Protein AF-A0A820TT81-F1 (afdb_monomer_lite)

Secondary structure (DSSP, 8-state):
-HHHHHHHHHHHHHHHHHHHHHHHHHHHHHHHHS-SS---EE-HHHHHHHTT--S----S-SEEEEE-SSS---GGGHHHHHHHHHHHTTT-EEEEE-HHHHHHHHHHH-HHHHHHTGGG-SSHHHHHHHHHHHHHHHH-EEEE-TTEEESS-THHHHHHHHHHSTT-SEEEEEEB-SSSSB--SEEEE-TT-HHHHHHHHHGGGG----SSHHHHHHHHTSHHHHHHHHHH----TTEEEEEE-HHHHHHHEEE----TT--SHHHHHHHHHHTHHHHTT-HHHHHHHHHHHHHHHHHHHHHHHHHHHHHHHHHHHHHHHHHHHHHHHHTT-

Sequence (333 aa):
MATIQRKYITRYSSILIVIILLLTGYYTIRYVLRRRSPIRMVEETDLTRFVNATGVRRRIPRLIHQTWRTNNVPLQWNASHYSVITKNVNEFKHYLWTDEKMHAFVRKHEPEFYKNTYITYKYNIQRADSFRNVVLYHLGGIYIDMDSGCNRPFKDLLATLEALDPDSPHLLAFPTDDGFGFLIDFIVSTAGHPFHKQLISRLHLFNYNFLFHYLTVYMSAGPLYVIIQERLFKSSEQQAVRILTSTVTDCFVWRGEGRTWHTLDDKVLLYIYSKGHRIYRQPKLFVIAIVIICILALFFKWDRAYAVLWVWIRDAEFKFKKFIKSVAKFSKI

Structure (mmCIF, N/CA/C/O backbone):
data_AF-A0A820TT81-F1
#
_entry.id   AF-A0A820TT81-F1
#
loop_
_atom_site.group_PDB
_atom_site.id
_atom_site.type_symbol
_atom_site.label_atom_id
_atom_site.label_alt_id
_atom_site.label_comp_id
_atom_site.label_asym_id
_atom_site.label_entity_id
_atom_site.label_seq_id
_atom_site.pdbx_PDB_ins_code
_atom_site.Cartn_x
_atom_site.Cartn_y
_atom_site.Cartn_z
_atom_site.occupancy
_atom_site.B_iso_or_equiv
_atom_site.auth_seq_id
_atom_site.auth_comp_id
_atom_site.auth_asym_id
_atom_site.auth_atom_id
_atom_site.pdbx_PDB_model_num
ATOM 1 N N . MET A 1 1 ? 36.051 29.536 -45.502 1.00 50.62 1 MET A N 1
ATOM 2 C CA . MET A 1 1 ? 35.130 30.110 -44.487 1.00 50.62 1 MET A CA 1
ATOM 3 C C . MET A 1 1 ? 33.867 29.273 -44.248 1.00 50.62 1 MET A C 1
ATOM 5 O O . MET A 1 1 ? 33.583 28.982 -43.091 1.00 50.62 1 MET A O 1
ATOM 9 N N . ALA A 1 2 ? 33.152 28.807 -45.283 1.00 53.88 2 ALA A N 1
ATOM 10 C CA . ALA A 1 2 ? 31.887 28.061 -45.134 1.00 53.88 2 ALA A CA 1
ATOM 11 C C . ALA A 1 2 ? 31.970 26.763 -44.287 1.00 53.88 2 ALA A C 1
ATOM 13 O O . ALA A 1 2 ? 31.054 26.449 -43.529 1.00 53.88 2 ALA A O 1
ATOM 14 N N . THR A 1 3 ? 33.083 26.024 -44.348 1.00 51.94 3 THR A N 1
ATOM 15 C CA . THR A 1 3 ? 33.279 24.761 -43.601 1.00 51.94 3 THR A CA 1
ATOM 16 C C . THR A 1 3 ? 33.478 24.980 -42.097 1.00 51.94 3 THR A C 1
ATOM 18 O O . THR A 1 3 ? 33.047 24.166 -41.280 1.00 51.94 3 THR A O 1
ATOM 21 N N . ILE A 1 4 ? 34.099 26.104 -41.728 1.00 52.28 4 ILE A N 1
ATOM 22 C CA . ILE A 1 4 ? 34.319 26.509 -40.335 1.00 52.28 4 ILE A CA 1
ATOM 23 C C . ILE A 1 4 ? 32.982 26.961 -39.733 1.00 52.28 4 ILE A C 1
ATOM 25 O O . ILE A 1 4 ? 32.579 26.441 -38.694 1.00 52.28 4 ILE A O 1
ATOM 29 N N . GLN A 1 5 ? 32.229 27.812 -40.442 1.00 48.69 5 GLN A N 1
ATOM 30 C CA . GLN A 1 5 ? 30.873 28.223 -40.051 1.00 48.69 5 GLN A CA 1
ATOM 31 C C . GLN A 1 5 ? 29.927 27.029 -39.856 1.00 48.69 5 GLN A C 1
ATOM 33 O O . GLN A 1 5 ? 29.242 26.970 -38.839 1.00 48.69 5 GLN A O 1
ATOM 38 N N . ARG A 1 6 ? 29.933 26.034 -40.758 1.00 48.94 6 ARG A N 1
ATOM 39 C CA . ARG A 1 6 ? 29.118 24.813 -40.600 1.00 48.94 6 ARG A CA 1
ATOM 40 C C . ARG A 1 6 ? 29.468 24.043 -39.327 1.00 48.94 6 ARG A C 1
ATOM 42 O O . ARG A 1 6 ? 28.553 23.692 -38.590 1.00 48.94 6 ARG A O 1
ATOM 49 N N . LYS A 1 7 ? 30.763 23.838 -39.037 1.00 46.94 7 LYS A N 1
ATOM 50 C CA . LYS A 1 7 ? 31.231 23.155 -37.814 1.00 46.94 7 LYS A CA 1
ATOM 51 C C . LYS A 1 7 ? 30.794 23.889 -36.544 1.00 46.94 7 LYS A C 1
ATOM 53 O O . LYS A 1 7 ? 30.302 23.239 -35.620 1.00 46.94 7 LYS A O 1
ATOM 58 N N . TYR A 1 8 ? 30.927 25.217 -36.511 1.00 45.88 8 TYR A N 1
ATOM 59 C CA . TYR A 1 8 ? 30.475 26.033 -35.383 1.00 45.88 8 TYR A CA 1
ATOM 60 C C . TYR A 1 8 ? 28.954 25.963 -35.212 1.00 45.88 8 TYR A C 1
ATOM 62 O O . TYR A 1 8 ? 28.498 25.659 -34.113 1.00 45.88 8 TYR A O 1
ATOM 70 N N . ILE A 1 9 ? 28.169 26.111 -36.284 1.00 53.50 9 ILE A N 1
ATOM 71 C CA . ILE A 1 9 ? 26.702 26.011 -36.233 1.00 53.50 9 ILE A CA 1
ATOM 72 C C . ILE A 1 9 ? 26.266 24.640 -35.694 1.00 53.50 9 ILE A C 1
ATOM 74 O O . ILE A 1 9 ? 25.487 24.590 -34.745 1.00 53.50 9 ILE A O 1
ATOM 78 N N . THR A 1 10 ? 26.812 23.522 -36.187 1.00 54.09 10 THR A N 1
ATOM 79 C CA . THR A 1 10 ? 26.493 22.183 -35.645 1.00 54.09 10 THR A CA 1
ATOM 80 C C . THR A 1 10 ? 26.911 21.997 -34.182 1.00 54.09 10 THR A C 1
ATOM 82 O O . THR A 1 10 ? 26.191 21.350 -33.416 1.00 54.09 10 THR A O 1
ATOM 85 N N . ARG A 1 11 ? 28.045 22.576 -33.758 1.00 53.72 11 ARG A N 1
ATOM 86 C CA . ARG A 1 11 ? 28.536 22.476 -32.374 1.00 53.72 11 ARG A CA 1
ATOM 87 C C . ARG A 1 11 ? 27.664 23.286 -31.410 1.00 53.72 11 ARG A C 1
ATOM 89 O O . ARG A 1 11 ? 27.256 22.749 -30.384 1.00 53.72 11 ARG A O 1
ATOM 96 N N . TYR A 1 12 ? 27.309 24.523 -31.760 1.00 56.19 12 TYR A N 1
ATOM 97 C CA . TYR A 1 12 ? 26.411 25.358 -30.953 1.00 56.19 12 TYR A CA 1
ATOM 98 C C . TYR A 1 12 ? 24.972 24.817 -30.932 1.00 56.19 12 TYR A C 1
ATOM 100 O O . TYR A 1 12 ? 24.337 24.836 -29.882 1.00 56.19 12 TYR A O 1
ATOM 108 N N . SER A 1 13 ? 24.498 24.225 -32.036 1.00 64.88 13 SER A N 1
ATOM 109 C CA . SER A 1 13 ? 23.194 23.538 -32.094 1.00 64.88 13 SER A CA 1
ATOM 110 C C . SER A 1 13 ? 23.133 22.343 -31.139 1.00 64.88 13 SER A C 1
ATOM 112 O O . SER A 1 13 ? 22.132 22.130 -30.465 1.00 64.88 13 SER A O 1
ATOM 114 N N . SER A 1 14 ? 24.219 21.571 -31.044 1.00 65.38 14 SER A N 1
ATOM 115 C CA . SER A 1 14 ? 24.295 20.402 -30.158 1.00 65.38 14 SER A CA 1
ATOM 116 C C . SER A 1 14 ? 24.310 20.807 -28.680 1.00 65.38 14 SER A C 1
ATOM 118 O O . SER A 1 14 ? 23.624 20.188 -27.871 1.00 65.38 14 SER A O 1
ATOM 120 N N . ILE A 1 15 ? 25.032 21.880 -28.337 1.00 69.88 15 ILE A N 1
ATOM 121 C CA . ILE A 1 15 ? 25.046 22.448 -26.979 1.00 69.88 15 ILE A CA 1
ATOM 122 C C . ILE A 1 15 ? 23.652 22.963 -26.598 1.00 69.88 15 ILE A C 1
ATOM 124 O O . ILE A 1 15 ? 23.167 22.661 -25.510 1.00 69.88 15 ILE A O 1
ATOM 128 N N . LEU A 1 16 ? 22.976 23.672 -27.507 1.00 72.00 16 LEU A N 1
ATOM 129 C CA . LEU A 1 16 ? 21.624 24.179 -27.279 1.00 72.00 16 LEU A CA 1
ATOM 130 C C . LEU A 1 16 ? 20.616 23.045 -27.034 1.00 72.00 16 LEU A C 1
ATOM 132 O O . LEU A 1 16 ? 19.813 23.134 -26.110 1.00 72.00 16 LEU A O 1
ATOM 136 N N . ILE A 1 17 ? 20.692 21.950 -27.799 1.00 74.88 17 ILE A N 1
ATOM 137 C CA . ILE A 1 17 ? 19.834 20.769 -27.599 1.00 74.88 17 ILE A CA 1
ATOM 138 C C . ILE A 1 17 ? 20.057 20.152 -26.213 1.00 74.88 17 ILE A C 1
ATOM 140 O O . ILE A 1 17 ? 19.088 19.828 -25.530 1.00 74.88 17 ILE A O 1
ATOM 144 N N . VAL A 1 18 ? 21.312 20.004 -25.775 1.00 72.62 18 VAL A N 1
ATOM 145 C CA . VAL A 1 18 ? 21.623 19.461 -24.441 1.00 72.62 18 VAL A CA 1
ATOM 146 C C . VAL A 1 18 ? 21.076 20.372 -23.341 1.00 72.62 18 VAL A C 1
ATOM 148 O O . VAL A 1 18 ? 20.455 19.877 -22.404 1.00 72.62 18 VAL A O 1
ATOM 151 N N . ILE A 1 19 ? 21.238 21.692 -23.469 1.00 72.44 19 ILE A N 1
ATOM 152 C CA . ILE A 1 19 ? 20.689 22.662 -22.511 1.00 72.44 19 ILE A CA 1
ATOM 153 C C . ILE A 1 19 ? 19.162 22.556 -22.447 1.00 72.44 19 ILE A C 1
ATOM 155 O O . ILE A 1 19 ? 18.609 22.491 -21.352 1.00 72.44 19 ILE A O 1
ATOM 159 N N . ILE A 1 20 ? 18.481 22.474 -23.595 1.00 76.25 20 ILE A N 1
ATOM 160 C CA . ILE A 1 20 ? 17.024 22.298 -23.644 1.00 76.25 20 ILE A CA 1
ATOM 161 C C . ILE A 1 20 ? 16.622 21.004 -22.933 1.00 76.25 20 ILE A C 1
ATOM 163 O O . ILE A 1 20 ? 15.752 21.044 -22.073 1.00 76.25 20 ILE A O 1
ATOM 167 N N . LEU A 1 21 ? 17.286 19.876 -23.207 1.00 72.00 21 LEU A N 1
ATOM 168 C CA . LEU A 1 21 ? 16.986 18.600 -22.549 1.00 72.00 21 LEU A CA 1
ATOM 169 C C . LEU A 1 21 ? 17.195 18.655 -21.030 1.00 72.00 21 LEU A C 1
ATOM 171 O O . LEU A 1 21 ? 16.365 18.133 -20.286 1.00 72.00 21 LEU A O 1
ATOM 175 N N . LEU A 1 22 ? 18.264 19.302 -20.560 1.00 71.75 22 LEU A N 1
ATOM 176 C CA . LEU A 1 22 ? 18.533 19.473 -19.130 1.00 71.75 22 LEU A CA 1
ATOM 177 C C . LEU A 1 22 ? 17.490 20.369 -18.459 1.00 71.75 22 LEU A C 1
ATOM 179 O O . LEU A 1 22 ? 16.999 20.027 -17.386 1.00 71.75 22 LEU A O 1
ATOM 183 N N . LEU A 1 23 ? 17.113 21.481 -19.095 1.00 69.12 23 LEU A N 1
ATOM 184 C CA . LEU A 1 23 ? 16.075 22.376 -18.586 1.00 69.12 23 LEU A CA 1
ATOM 185 C C . LEU A 1 23 ? 14.714 21.680 -18.576 1.00 69.12 23 LEU A C 1
ATOM 187 O O . LEU A 1 23 ? 14.040 21.675 -17.549 1.00 69.12 23 LEU A O 1
ATOM 191 N N . THR A 1 24 ? 14.319 21.028 -19.671 1.00 70.44 24 THR A N 1
ATOM 192 C CA . THR A 1 24 ? 13.071 20.259 -19.739 1.00 70.44 24 THR A CA 1
ATOM 193 C C . THR A 1 24 ? 13.062 19.146 -18.696 1.00 70.44 24 THR A C 1
ATOM 195 O O . THR A 1 24 ? 12.059 18.982 -18.005 1.00 70.44 24 THR A O 1
ATOM 198 N N . GLY A 1 25 ? 14.175 18.430 -18.514 1.00 69.81 25 GLY A N 1
ATOM 199 C CA . GLY A 1 25 ? 14.337 17.434 -17.457 1.00 69.81 25 GLY A CA 1
ATOM 200 C C . GLY A 1 25 ? 14.167 18.039 -16.062 1.00 69.81 25 GLY A C 1
ATOM 201 O O . GLY A 1 25 ? 13.356 17.546 -15.284 1.00 69.81 25 GLY A O 1
ATOM 202 N N . TYR A 1 26 ? 14.848 19.149 -15.770 1.00 70.06 26 TYR A N 1
ATOM 203 C CA . TYR A 1 26 ? 14.740 19.871 -14.500 1.00 70.06 26 TYR A CA 1
ATOM 204 C C . TYR A 1 26 ? 13.302 20.319 -14.208 1.00 70.06 26 TYR A C 1
ATOM 206 O O . TYR A 1 26 ? 12.776 20.030 -13.133 1.00 70.06 26 TYR A O 1
ATOM 214 N N . TYR A 1 27 ? 12.634 20.976 -15.162 1.00 69.00 27 TYR A N 1
ATOM 215 C CA . TYR A 1 27 ? 11.256 21.441 -14.987 1.00 69.00 27 TYR A CA 1
ATOM 216 C C . TYR A 1 27 ? 10.261 20.283 -14.890 1.00 69.00 27 TYR A C 1
ATOM 218 O O . TYR A 1 27 ? 9.331 20.359 -14.091 1.00 69.00 27 TYR A O 1
ATOM 226 N N . THR A 1 28 ? 10.474 19.194 -15.634 1.00 69.50 28 THR A N 1
ATOM 227 C CA . THR A 1 28 ? 9.640 17.985 -15.553 1.00 69.50 28 THR A CA 1
ATOM 228 C C . THR A 1 28 ? 9.793 17.315 -14.195 1.00 69.50 28 THR A C 1
ATOM 230 O O . THR A 1 28 ? 8.792 17.041 -13.540 1.00 69.50 28 THR A O 1
ATOM 233 N N . ILE A 1 29 ? 11.026 17.120 -13.721 1.00 67.38 29 ILE A N 1
ATOM 234 C CA . ILE A 1 29 ? 11.302 16.581 -12.386 1.00 67.38 29 ILE A CA 1
ATOM 235 C C . ILE A 1 29 ? 10.674 17.484 -11.334 1.00 67.38 29 ILE A C 1
ATOM 237 O O . ILE A 1 29 ? 9.949 16.998 -10.478 1.00 67.38 29 ILE A O 1
ATOM 241 N N . ARG A 1 30 ? 10.871 18.803 -11.410 1.00 72.25 30 ARG A N 1
ATOM 242 C CA . ARG A 1 30 ? 10.282 19.727 -10.439 1.00 72.25 30 ARG A CA 1
ATOM 243 C C . ARG A 1 30 ? 8.754 19.695 -10.469 1.00 72.25 30 ARG A C 1
ATOM 245 O O . ARG A 1 30 ? 8.138 19.762 -9.413 1.00 72.25 30 ARG A O 1
ATOM 252 N N . TYR A 1 31 ? 8.145 19.571 -11.647 1.00 71.12 31 TYR A N 1
ATOM 253 C CA . TYR A 1 31 ? 6.698 19.437 -11.802 1.00 71.12 31 TYR A CA 1
ATOM 254 C C . TYR A 1 31 ? 6.176 18.127 -11.199 1.00 71.12 31 TYR A C 1
ATOM 256 O O . TYR A 1 31 ? 5.209 18.153 -10.445 1.00 71.12 31 TYR A O 1
ATOM 264 N N . VAL A 1 32 ? 6.836 16.998 -11.479 1.00 64.88 32 VAL A N 1
ATOM 265 C CA . VAL A 1 32 ? 6.484 15.668 -10.947 1.00 64.88 32 VAL A CA 1
ATOM 266 C C . VAL A 1 32 ? 6.713 15.595 -9.437 1.00 64.88 32 VAL A C 1
ATOM 268 O O . VAL A 1 32 ? 5.903 15.036 -8.703 1.00 64.88 32 VAL A O 1
ATOM 271 N N . LEU A 1 33 ? 7.794 16.205 -8.953 1.00 68.75 33 LEU A N 1
ATOM 272 C CA . LEU A 1 33 ? 8.103 16.299 -7.533 1.00 68.75 33 LEU A CA 1
ATOM 273 C C . LEU A 1 33 ? 7.253 17.358 -6.819 1.00 68.75 33 LEU A C 1
ATOM 275 O O . LEU A 1 33 ? 7.261 17.391 -5.586 1.00 68.75 33 LEU A O 1
ATOM 279 N N . ARG A 1 34 ? 6.495 18.197 -7.535 1.00 74.00 34 ARG A N 1
ATOM 280 C CA . ARG A 1 34 ? 5.587 19.158 -6.908 1.00 74.00 34 ARG A CA 1
ATOM 281 C C . ARG A 1 34 ? 4.386 18.416 -6.339 1.00 74.00 34 ARG A C 1
ATOM 283 O O . ARG A 1 34 ? 3.516 17.966 -7.080 1.00 74.00 34 ARG A O 1
ATOM 290 N N . ARG A 1 35 ? 4.315 18.349 -5.012 1.00 75.19 35 ARG A N 1
ATOM 291 C CA . ARG A 1 35 ? 3.150 17.807 -4.315 1.00 75.19 35 ARG A CA 1
ATOM 292 C C . ARG A 1 35 ? 1.942 18.720 -4.553 1.00 75.19 35 ARG A C 1
ATOM 294 O O . ARG A 1 35 ? 2.058 19.941 -4.444 1.00 75.19 35 ARG A O 1
ATOM 301 N N . ARG A 1 36 ? 0.798 18.139 -4.928 1.00 79.69 36 ARG A N 1
ATOM 302 C CA . ARG A 1 36 ? -0.447 18.889 -5.179 1.00 79.69 36 ARG A CA 1
ATOM 303 C C . ARG A 1 36 ? -1.268 19.177 -3.924 1.00 79.69 36 ARG A C 1
ATOM 305 O O . ARG A 1 36 ? -2.056 20.116 -3.955 1.00 79.69 36 ARG A O 1
ATOM 312 N N . SER A 1 37 ? -1.064 18.410 -2.859 1.00 77.00 37 SER A N 1
ATOM 313 C CA . SER A 1 37 ? -1.788 18.535 -1.592 1.00 77.00 37 SER A CA 1
ATOM 314 C C . SER A 1 37 ? -0.812 18.599 -0.409 1.00 77.00 37 SER A C 1
ATOM 316 O O . SER A 1 37 ? 0.305 18.090 -0.520 1.00 77.00 37 SER A O 1
ATOM 318 N N . PRO A 1 38 ? -1.190 19.236 0.713 1.00 79.69 38 PRO A N 1
ATOM 319 C CA . PRO A 1 38 ? -0.369 19.248 1.919 1.00 79.69 38 PRO A CA 1
ATOM 320 C C . PRO A 1 38 ? -0.262 17.850 2.538 1.00 79.69 38 PRO A C 1
ATOM 322 O O . PRO A 1 38 ? -1.140 17.005 2.359 1.00 79.69 38 PRO A O 1
ATOM 325 N N . ILE A 1 39 ? 0.815 17.631 3.288 1.00 83.25 39 ILE A N 1
ATOM 326 C CA . ILE A 1 39 ? 1.030 16.403 4.053 1.00 83.25 39 ILE A CA 1
ATOM 327 C C . ILE A 1 39 ? 0.109 16.414 5.273 1.00 83.25 39 ILE A C 1
ATOM 329 O O . ILE A 1 39 ? 0.078 17.398 6.007 1.00 83.25 39 ILE A O 1
ATOM 333 N N . ARG A 1 40 ? -0.619 15.317 5.500 1.00 90.69 40 ARG A N 1
ATOM 334 C CA . ARG A 1 40 ? -1.407 15.098 6.718 1.00 90.69 40 ARG A CA 1
ATOM 335 C C . ARG A 1 40 ? -0.752 13.989 7.530 1.00 90.69 40 ARG A C 1
ATOM 337 O O . ARG A 1 40 ? -0.921 12.819 7.200 1.00 90.69 40 ARG A O 1
ATOM 344 N N . MET A 1 41 ? 0.024 14.354 8.542 1.00 92.31 41 MET A N 1
ATOM 345 C CA . MET A 1 41 ? 0.634 13.369 9.436 1.00 92.31 41 MET A CA 1
ATOM 346 C C . MET A 1 41 ? -0.406 12.826 10.427 1.00 92.31 41 MET A C 1
ATOM 348 O O . MET A 1 41 ? -1.432 13.463 10.680 1.00 92.31 41 MET A O 1
ATOM 352 N N . VAL A 1 42 ? -0.145 11.632 10.947 1.00 94.19 42 VAL A N 1
ATOM 353 C CA . VAL A 1 42 ? -0.747 11.099 12.171 1.00 94.19 42 VAL A CA 1
ATOM 354 C C . VAL A 1 42 ? 0.381 10.956 13.167 1.00 94.19 42 VAL A C 1
ATOM 356 O O . VAL A 1 42 ? 1.344 10.236 12.896 1.00 94.19 42 VAL A O 1
ATOM 359 N N . GLU A 1 43 ? 0.254 11.648 14.288 1.00 94.25 43 GLU A N 1
ATOM 360 C CA . GLU A 1 43 ? 1.256 11.678 15.344 1.00 94.25 43 GLU A CA 1
ATOM 361 C C . GLU A 1 43 ? 0.800 10.866 16.561 1.00 94.25 43 GLU A C 1
ATOM 363 O O . GLU A 1 43 ? -0.355 10.460 16.695 1.00 94.25 43 GLU A O 1
ATOM 368 N N . GLU A 1 44 ? 1.721 10.613 17.487 1.00 92.56 44 GLU A N 1
ATOM 369 C CA . GLU A 1 44 ? 1.420 9.869 18.714 1.00 92.56 44 GLU A CA 1
ATOM 370 C C . GLU A 1 44 ? 0.405 10.607 19.611 1.00 92.56 44 GLU A C 1
ATOM 372 O O . GLU A 1 44 ? -0.408 9.991 20.305 1.00 92.56 44 GLU A O 1
ATOM 377 N N . THR A 1 45 ? 0.387 11.938 19.540 1.00 93.50 45 THR A N 1
ATOM 378 C CA . THR A 1 45 ? -0.607 12.797 20.197 1.00 93.50 45 THR A CA 1
ATOM 379 C C . THR A 1 45 ? -2.026 12.546 19.679 1.00 93.50 45 THR A C 1
ATOM 381 O O . THR A 1 45 ? -2.977 12.587 20.459 1.00 93.50 45 THR A O 1
ATOM 384 N N . ASP A 1 46 ? -2.193 12.200 18.399 1.00 94.50 46 ASP A N 1
ATOM 385 C CA . ASP A 1 46 ? -3.498 11.830 17.841 1.00 94.50 46 ASP A CA 1
ATOM 386 C C . ASP A 1 46 ? -3.969 10.473 18.375 1.00 94.50 46 ASP A C 1
ATOM 388 O O . ASP A 1 46 ? -5.155 10.285 18.665 1.00 94.50 46 ASP A O 1
ATOM 392 N N . LEU A 1 47 ? -3.042 9.522 18.549 1.00 91.88 47 LEU A N 1
ATOM 393 C CA . LEU A 1 47 ? -3.355 8.217 19.133 1.00 91.88 47 LEU A CA 1
ATOM 394 C C . LEU A 1 47 ? -3.870 8.371 20.561 1.00 91.88 47 LEU A C 1
ATOM 396 O O . LEU A 1 47 ? -4.920 7.826 20.889 1.00 91.88 47 LEU A O 1
ATOM 400 N N . THR A 1 48 ? -3.162 9.129 21.401 1.00 90.38 48 THR A N 1
ATOM 401 C CA . THR A 1 48 ? -3.568 9.342 22.800 1.00 90.38 48 THR A CA 1
ATOM 402 C C . THR A 1 48 ? -4.887 10.103 22.899 1.00 90.38 48 THR A C 1
ATOM 404 O O . THR A 1 48 ? -5.723 9.770 23.739 1.00 90.38 48 THR A O 1
ATOM 407 N N . ARG A 1 49 ? -5.124 11.062 21.996 1.00 91.00 49 ARG A N 1
ATOM 408 C CA . ARG A 1 49 ? -6.371 11.832 21.933 1.00 91.00 49 ARG A CA 1
ATOM 409 C C . ARG A 1 49 ? -7.591 10.987 21.558 1.00 91.00 49 ARG A C 1
ATOM 411 O O . ARG A 1 49 ? -8.671 11.236 22.089 1.00 91.00 49 ARG A O 1
ATOM 418 N N . PHE A 1 50 ? -7.444 10.021 20.649 1.00 88.12 50 PHE A N 1
ATOM 419 C CA . PHE A 1 50 ? -8.584 9.315 20.045 1.00 88.12 50 PHE A CA 1
ATOM 420 C C . PHE A 1 50 ? -8.687 7.819 20.369 1.00 88.12 50 PHE A C 1
ATOM 422 O O . PHE A 1 50 ? -9.649 7.185 19.939 1.00 88.12 50 PHE A O 1
ATOM 429 N N . VAL A 1 51 ? -7.779 7.258 21.176 1.00 74.56 51 VAL A N 1
ATOM 430 C CA . VAL A 1 51 ? -7.791 5.830 21.564 1.00 74.56 51 VAL A CA 1
ATOM 431 C C . VAL A 1 51 ? -9.130 5.377 22.169 1.00 74.56 51 VAL A C 1
ATOM 433 O O . VAL A 1 51 ? -9.554 4.246 21.955 1.00 74.56 51 VAL A O 1
ATOM 436 N N . ASN A 1 52 ? -9.826 6.279 22.871 1.00 74.44 52 ASN A N 1
ATOM 437 C CA . ASN A 1 52 ? -11.108 6.021 23.538 1.00 74.44 52 ASN A CA 1
ATOM 438 C C . ASN A 1 52 ? -12.276 6.805 22.919 1.00 74.44 52 ASN A C 1
ATOM 440 O O . ASN A 1 52 ? -13.294 7.026 23.578 1.00 74.44 52 ASN A O 1
ATOM 444 N N . ALA A 1 53 ? -12.138 7.273 21.676 1.00 76.56 53 ALA A N 1
ATOM 445 C CA . ALA A 1 53 ? -13.194 8.033 21.022 1.00 76.56 53 ALA A CA 1
ATOM 446 C C . ALA A 1 53 ? -14.457 7.167 20.851 1.00 76.56 53 ALA A C 1
ATOM 448 O O . ALA A 1 53 ? -14.446 6.129 20.187 1.00 76.56 53 ALA A O 1
ATOM 449 N N . THR A 1 54 ? -15.562 7.598 21.461 1.00 76.38 54 THR A N 1
ATOM 450 C CA . THR A 1 54 ? -16.874 6.950 21.338 1.00 76.38 54 THR A CA 1
ATOM 451 C C . THR A 1 54 ? -17.704 7.632 20.251 1.00 76.38 54 THR A C 1
ATOM 453 O O . THR A 1 54 ? -17.440 8.769 19.869 1.00 76.38 54 THR A O 1
ATOM 456 N N . GLY A 1 55 ? -18.682 6.919 19.686 1.00 78.38 55 GLY A N 1
ATOM 457 C CA . GLY A 1 55 ? -19.551 7.467 18.633 1.00 78.38 55 GLY A CA 1
ATOM 458 C C . GLY A 1 55 ? -18.881 7.655 17.264 1.00 78.38 55 GLY A C 1
ATOM 459 O O . GLY A 1 55 ? -19.498 8.201 16.353 1.00 78.38 55 GLY A O 1
ATOM 460 N N . VAL A 1 56 ? -17.643 7.184 17.085 1.00 83.81 56 VAL A N 1
ATOM 461 C CA . VAL A 1 56 ? -16.930 7.270 15.806 1.00 83.81 56 VAL A CA 1
ATOM 462 C C . VAL A 1 56 ? -17.554 6.319 14.784 1.00 83.81 56 VAL A C 1
ATOM 464 O O . VAL A 1 56 ? -17.707 5.117 15.022 1.00 83.81 56 VAL A O 1
ATOM 467 N N . ARG A 1 57 ? -17.899 6.857 13.609 1.00 88.25 57 ARG A N 1
ATOM 468 C CA . ARG A 1 57 ? -18.433 6.069 12.497 1.00 88.25 57 ARG A CA 1
ATOM 469 C C . ARG A 1 57 ? -17.353 5.139 11.937 1.00 88.25 57 ARG A C 1
ATOM 471 O O . ARG A 1 57 ? -16.415 5.592 11.276 1.00 88.25 57 ARG A O 1
ATOM 478 N N . ARG A 1 58 ? -17.564 3.833 12.121 1.00 92.06 58 ARG A N 1
ATOM 479 C CA . ARG A 1 58 ? -16.720 2.771 11.560 1.00 92.06 58 ARG A CA 1
ATOM 480 C C . ARG A 1 58 ? -16.892 2.694 10.043 1.00 92.06 58 ARG A C 1
ATOM 482 O O . ARG A 1 58 ? -17.956 2.322 9.552 1.00 92.06 58 ARG A O 1
ATOM 489 N N . ARG A 1 59 ? -15.848 3.064 9.308 1.00 95.25 59 ARG A N 1
ATOM 490 C CA . ARG A 1 59 ? -15.778 3.079 7.839 1.00 95.25 59 ARG A CA 1
ATOM 491 C C . ARG A 1 59 ? -14.703 2.151 7.304 1.00 95.25 59 ARG A C 1
ATOM 493 O O . ARG A 1 59 ? -14.854 1.662 6.189 1.00 95.25 59 ARG A O 1
ATOM 500 N N . ILE A 1 60 ? -13.633 1.917 8.061 1.00 97.81 60 ILE A N 1
ATOM 501 C CA . ILE A 1 60 ? -12.541 1.035 7.659 1.00 97.81 60 ILE A CA 1
ATOM 502 C C . ILE A 1 60 ? -12.960 -0.411 7.971 1.00 97.81 60 ILE A C 1
ATOM 504 O O . ILE A 1 60 ? -13.175 -0.749 9.142 1.00 97.81 60 ILE A O 1
ATOM 508 N N . PRO A 1 61 ? -13.099 -1.281 6.953 1.00 98.06 61 PRO A N 1
ATOM 509 C CA . PRO A 1 61 ? -13.474 -2.675 7.157 1.00 98.06 61 PRO A CA 1
ATOM 510 C C . PRO A 1 61 ? -12.491 -3.405 8.075 1.00 98.06 61 PRO A C 1
ATOM 512 O O . PRO A 1 61 ? -11.280 -3.220 7.986 1.00 98.06 61 PRO A O 1
ATOM 515 N N . ARG A 1 62 ? -12.994 -4.279 8.952 1.00 97.88 62 ARG A N 1
ATOM 516 C CA . ARG A 1 62 ? -12.156 -5.058 9.881 1.00 97.88 62 ARG A CA 1
ATOM 517 C C . ARG A 1 62 ? -11.588 -6.307 9.208 1.00 97.88 62 ARG A C 1
ATOM 519 O O . ARG A 1 62 ? -11.815 -7.439 9.631 1.00 97.88 62 ARG A O 1
ATOM 526 N N . LEU A 1 63 ? -10.878 -6.076 8.112 1.00 98.62 63 LEU A N 1
ATOM 527 C CA . LEU A 1 63 ? -10.223 -7.093 7.304 1.00 98.62 63 LEU A CA 1
ATOM 528 C C . LEU A 1 63 ? -8.718 -6.860 7.339 1.00 98.62 63 LEU A C 1
ATOM 530 O O . LEU A 1 63 ? -8.271 -5.720 7.233 1.00 98.62 63 LEU A O 1
ATOM 534 N N . ILE A 1 64 ? -7.948 -7.933 7.484 1.00 98.75 64 ILE A N 1
ATOM 535 C CA . ILE A 1 64 ? -6.490 -7.899 7.356 1.00 98.75 64 ILE A CA 1
ATOM 536 C C . ILE A 1 64 ? -6.094 -8.796 6.192 1.00 98.75 64 ILE A C 1
ATOM 538 O O . ILE A 1 64 ? -6.527 -9.945 6.107 1.00 98.75 64 ILE A O 1
ATOM 542 N N . HIS A 1 65 ? -5.264 -8.275 5.300 1.00 98.75 65 HIS A N 1
ATOM 543 C CA . HIS A 1 65 ? -4.797 -8.940 4.098 1.00 98.75 65 HIS A CA 1
ATOM 544 C C . HIS A 1 65 ? -3.285 -9.132 4.175 1.00 98.75 65 HIS A C 1
ATOM 546 O O . HIS A 1 65 ? -2.540 -8.163 4.295 1.00 98.75 65 HIS A O 1
ATOM 552 N N . GLN A 1 66 ? -2.845 -10.382 4.060 1.00 97.94 66 GLN A N 1
ATOM 553 C CA . GLN A 1 66 ? -1.444 -10.728 3.831 1.00 97.94 66 GLN A CA 1
ATOM 554 C C . GLN A 1 66 ? -1.339 -11.558 2.557 1.00 97.94 66 GLN A C 1
ATOM 556 O O . GLN A 1 66 ? -2.249 -12.326 2.231 1.00 97.94 66 GLN A O 1
ATOM 561 N N . THR A 1 67 ? -0.235 -11.416 1.831 1.00 96.81 67 THR A N 1
ATOM 562 C CA . THR A 1 67 ? 0.028 -12.199 0.620 1.00 96.81 67 THR A CA 1
ATOM 563 C C . THR A 1 67 ? 1.166 -13.173 0.862 1.00 96.81 67 THR A C 1
ATOM 565 O O . THR A 1 67 ? 2.153 -12.866 1.528 1.00 96.81 67 THR A O 1
ATOM 568 N N . TRP A 1 68 ? 1.021 -14.378 0.327 1.00 95.44 68 TRP A N 1
ATOM 569 C CA . TRP A 1 68 ? 2.113 -15.334 0.234 1.00 95.44 68 TRP A CA 1
ATOM 570 C C . TRP A 1 68 ? 1.885 -16.253 -0.956 1.00 95.44 68 TRP A C 1
ATOM 572 O O . TRP A 1 68 ? 0.774 -16.356 -1.448 1.00 95.44 68 TRP A O 1
ATOM 582 N N . ARG A 1 69 ? 2.916 -16.947 -1.437 1.00 93.50 69 ARG A N 1
ATOM 583 C CA . ARG A 1 69 ? 2.794 -17.778 -2.647 1.00 93.50 69 ARG A CA 1
ATOM 584 C C . ARG A 1 69 ? 1.749 -18.886 -2.488 1.00 93.50 69 ARG A C 1
ATOM 586 O O . ARG A 1 69 ? 0.962 -19.150 -3.392 1.00 93.50 69 ARG A O 1
ATOM 593 N N . THR A 1 70 ? 1.729 -19.522 -1.317 1.00 94.44 70 THR A N 1
ATOM 594 C CA . THR A 1 70 ? 0.859 -20.664 -0.996 1.00 94.44 70 THR A CA 1
ATOM 595 C C . THR A 1 70 ? 0.247 -20.503 0.396 1.00 94.44 70 THR A C 1
ATOM 597 O O . THR A 1 70 ? 0.525 -19.525 1.086 1.00 94.44 70 THR A O 1
ATOM 600 N N . ASN A 1 71 ? -0.576 -21.459 0.836 1.00 94.06 71 ASN A N 1
ATOM 601 C CA . ASN A 1 71 ? -1.071 -21.467 2.218 1.00 94.06 71 ASN A CA 1
ATOM 602 C C . ASN A 1 71 ? 0.016 -21.876 3.238 1.00 94.06 71 ASN A C 1
ATOM 604 O O . ASN A 1 71 ? -0.195 -21.726 4.435 1.00 94.06 71 ASN A O 1
ATOM 608 N N . ASN A 1 72 ? 1.177 -22.363 2.780 1.00 93.50 72 ASN A N 1
ATOM 609 C CA . ASN A 1 72 ? 2.286 -22.776 3.637 1.00 93.50 72 ASN A CA 1
ATOM 610 C C . ASN A 1 72 ? 3.281 -21.618 3.788 1.00 93.50 72 ASN A C 1
ATOM 612 O O . ASN A 1 72 ? 4.138 -21.393 2.924 1.00 93.50 72 ASN A O 1
ATOM 616 N N . VAL A 1 73 ? 3.137 -20.859 4.874 1.00 91.81 73 VAL A N 1
ATOM 617 C CA . VAL A 1 73 ? 4.036 -19.752 5.225 1.00 91.81 73 VAL A CA 1
ATOM 618 C C . VAL A 1 73 ? 5.353 -20.311 5.800 1.00 91.81 73 VAL A C 1
ATOM 620 O O . VAL A 1 73 ? 5.311 -21.182 6.669 1.00 91.81 73 VAL A O 1
ATOM 623 N N . PRO A 1 74 ? 6.530 -19.859 5.323 1.00 90.75 74 PRO A N 1
ATOM 624 C CA . PRO A 1 74 ? 7.827 -20.240 5.869 1.00 90.75 74 PRO A CA 1
ATOM 625 C C . PRO A 1 74 ? 7.978 -19.937 7.358 1.00 90.75 74 PRO A C 1
ATOM 627 O O . PRO A 1 74 ? 7.558 -18.883 7.833 1.00 90.75 74 PRO A O 1
ATOM 630 N N . LEU A 1 75 ? 8.689 -20.821 8.065 1.00 92.19 75 LEU A N 1
ATOM 631 C CA . LEU A 1 75 ? 8.906 -20.730 9.513 1.00 92.19 75 LEU A CA 1
ATOM 632 C C . LEU A 1 75 ? 9.478 -19.376 9.957 1.00 92.19 75 LEU A C 1
ATOM 634 O O . LEU A 1 75 ? 9.083 -18.863 11.000 1.00 92.19 75 LEU A O 1
ATOM 638 N N . GLN A 1 76 ? 10.353 -18.771 9.149 1.00 92.00 76 GLN A N 1
ATOM 639 C CA . GLN A 1 76 ? 10.953 -17.461 9.432 1.00 92.00 76 GLN A CA 1
ATOM 640 C C . GLN A 1 76 ? 9.934 -16.313 9.568 1.00 92.00 76 GLN A C 1
ATOM 642 O O . GLN A 1 76 ? 10.253 -15.294 10.171 1.00 92.00 76 GLN A O 1
ATOM 647 N N . TRP A 1 77 ? 8.711 -16.472 9.049 1.00 93.31 77 TRP A N 1
ATOM 648 C CA . TRP A 1 77 ? 7.630 -15.485 9.166 1.00 93.31 77 TRP A CA 1
ATOM 649 C C . TRP A 1 77 ? 6.462 -15.964 10.018 1.00 93.31 77 TRP A C 1
ATOM 651 O O . TRP A 1 77 ? 5.435 -15.294 10.090 1.00 93.31 77 TRP A O 1
ATOM 661 N N . ASN A 1 78 ? 6.597 -17.094 10.714 1.00 93.94 78 ASN A N 1
ATOM 662 C CA . ASN A 1 78 ? 5.573 -17.523 11.661 1.00 93.94 78 ASN A CA 1
ATOM 663 C C . ASN A 1 78 ? 5.344 -16.452 12.733 1.00 93.94 78 ASN A C 1
ATOM 665 O O . ASN A 1 78 ? 4.200 -16.139 13.045 1.00 93.94 78 ASN A O 1
ATOM 669 N N . ALA A 1 79 ? 6.414 -15.852 13.263 1.00 95.06 79 ALA A N 1
ATOM 670 C CA . ALA A 1 79 ? 6.299 -14.818 14.289 1.00 95.06 79 ALA A CA 1
ATOM 671 C C . ALA A 1 79 ? 5.488 -13.603 13.799 1.00 95.06 79 ALA A C 1
ATOM 673 O O . ALA A 1 79 ? 4.546 -13.181 14.473 1.00 95.06 79 ALA A O 1
ATOM 674 N N . SER A 1 80 ? 5.799 -13.074 12.610 1.00 96.50 80 SER A N 1
ATOM 675 C CA . SER A 1 80 ? 5.068 -11.946 12.022 1.00 96.50 80 SER A CA 1
ATOM 676 C C . SER A 1 80 ? 3.624 -12.337 11.710 1.00 96.50 80 SER A C 1
ATOM 678 O O . SER A 1 80 ? 2.699 -11.722 12.241 1.00 96.50 80 SER A O 1
ATOM 680 N N . HIS A 1 81 ? 3.414 -13.421 10.965 1.00 96.44 81 HIS A N 1
ATOM 681 C CA . HIS A 1 81 ? 2.093 -13.903 10.564 1.00 96.44 81 HIS A CA 1
ATOM 682 C C . HIS A 1 81 ? 1.162 -14.198 11.753 1.00 96.44 81 HIS A C 1
ATOM 684 O O . HIS A 1 81 ? 0.046 -13.677 11.825 1.00 96.44 81 HIS A O 1
ATOM 690 N N . TYR A 1 82 ? 1.622 -14.986 12.731 1.00 96.75 82 TYR A N 1
ATOM 691 C CA . TYR A 1 82 ? 0.809 -15.330 13.898 1.00 96.75 82 TYR A CA 1
ATOM 692 C C . TYR A 1 82 ? 0.575 -14.135 14.817 1.00 96.75 82 TYR A C 1
ATOM 694 O O . TYR A 1 82 ? -0.510 -14.040 15.389 1.00 96.75 82 TYR A O 1
ATOM 702 N N . SER A 1 83 ? 1.523 -13.199 14.955 1.00 97.69 83 SER A N 1
ATOM 703 C CA . SER A 1 83 ? 1.282 -11.991 15.758 1.00 97.69 83 SER A CA 1
ATOM 704 C C . SER A 1 83 ? 0.126 -11.158 15.192 1.00 97.69 83 SER A C 1
ATOM 706 O O . SER A 1 83 ? -0.741 -10.727 15.949 1.00 97.69 83 SER A O 1
ATOM 708 N N . VAL A 1 84 ? 0.040 -11.017 13.863 1.00 97.75 84 VAL A N 1
ATOM 709 C CA . VAL A 1 84 ? -1.064 -10.318 13.185 1.00 97.75 84 VAL A CA 1
ATOM 710 C C . VAL A 1 84 ? -2.405 -10.991 13.465 1.00 97.75 84 VAL A C 1
ATOM 712 O O . VAL A 1 84 ? -3.365 -10.303 13.812 1.00 97.75 84 VAL A O 1
ATOM 715 N N . ILE A 1 85 ? -2.475 -12.320 13.363 1.00 97.19 85 ILE A N 1
ATOM 716 C CA . ILE A 1 85 ? -3.710 -13.076 13.613 1.00 97.19 85 ILE A CA 1
ATOM 717 C C . ILE A 1 85 ? -4.101 -12.993 15.092 1.00 97.19 85 ILE A C 1
ATOM 719 O O . ILE A 1 85 ? -5.198 -12.550 15.424 1.00 97.19 85 ILE A O 1
ATOM 723 N N . THR A 1 86 ? -3.201 -13.387 15.993 1.00 97.62 86 THR A N 1
ATOM 724 C CA . THR A 1 86 ? -3.500 -13.542 17.426 1.00 97.62 86 THR A CA 1
ATOM 725 C C . THR A 1 86 ? -3.833 -12.221 18.110 1.00 97.62 86 THR A C 1
ATOM 727 O O . THR A 1 86 ? -4.758 -12.175 18.917 1.00 97.62 86 THR A O 1
ATOM 730 N N . LYS A 1 87 ? -3.151 -11.120 17.766 1.00 97.50 87 LYS A N 1
ATOM 731 C CA . LYS A 1 87 ? -3.431 -9.798 18.351 1.00 97.50 87 LYS A CA 1
ATOM 732 C C . LYS A 1 87 ? -4.745 -9.188 17.860 1.00 97.50 87 LYS A C 1
ATOM 734 O O . LYS A 1 87 ? -5.276 -8.311 18.531 1.00 97.50 87 LYS A O 1
ATOM 739 N N . ASN A 1 88 ? -5.278 -9.632 16.722 1.00 97.50 88 ASN A N 1
ATOM 740 C CA . ASN A 1 88 ? -6.467 -9.038 16.103 1.00 97.50 88 ASN A CA 1
ATOM 741 C C . ASN A 1 88 ? -7.671 -9.996 16.021 1.00 97.50 88 ASN A C 1
ATOM 743 O O . ASN A 1 88 ? -8.707 -9.614 15.478 1.00 97.50 88 ASN A O 1
ATOM 747 N N . VAL A 1 89 ? -7.563 -11.204 16.588 1.00 95.81 89 VAL A N 1
ATOM 748 C CA . VAL A 1 89 ? -8.536 -12.305 16.436 1.00 95.81 89 VAL A CA 1
ATOM 749 C C . VAL A 1 89 ? -9.970 -11.943 16.842 1.00 95.81 89 VAL A C 1
ATOM 751 O O . VAL A 1 89 ? -10.919 -12.452 16.256 1.00 95.81 89 VAL A O 1
ATOM 754 N N . ASN A 1 90 ? -10.139 -11.034 17.806 1.00 93.50 90 ASN A N 1
ATOM 755 C CA . ASN A 1 90 ? -11.457 -10.677 18.339 1.00 93.50 90 ASN A CA 1
ATOM 756 C C . ASN A 1 90 ? -12.234 -9.684 17.462 1.00 93.50 90 ASN A C 1
ATOM 758 O O . ASN A 1 90 ? -13.450 -9.586 17.590 1.00 93.50 90 ASN A O 1
ATOM 762 N N . GLU A 1 91 ? -11.552 -8.916 16.609 1.00 93.19 91 GLU A N 1
ATOM 763 C CA . GLU A 1 91 ? -12.185 -7.823 15.857 1.00 93.19 91 GLU A CA 1
ATOM 764 C C . GLU A 1 91 ? -11.988 -7.920 14.350 1.00 93.19 91 GLU A C 1
ATOM 766 O O . GLU A 1 91 ? -12.791 -7.357 13.609 1.00 93.19 91 GLU A O 1
ATOM 771 N N . PHE A 1 92 ? -10.944 -8.609 13.888 1.00 97.81 92 PHE A N 1
ATOM 772 C CA . PHE A 1 92 ? -10.567 -8.629 12.484 1.00 97.81 92 PHE A CA 1
ATOM 773 C C . PHE A 1 92 ? -10.642 -10.029 11.897 1.00 97.81 92 PHE A C 1
ATOM 775 O O . PHE A 1 92 ? -10.206 -11.012 12.494 1.00 97.81 92 PHE A O 1
ATOM 782 N N . LYS A 1 93 ? -11.107 -10.096 10.649 1.00 98.31 93 LYS A N 1
ATOM 783 C CA . LYS A 1 93 ? -10.974 -11.292 9.825 1.00 98.31 93 LYS A CA 1
ATOM 784 C C . LYS A 1 93 ? -9.676 -11.226 9.028 1.00 98.31 93 LYS A C 1
ATOM 786 O O . LYS A 1 93 ? -9.464 -10.299 8.246 1.00 98.31 93 LYS A O 1
ATOM 791 N N . HIS A 1 94 ? -8.828 -12.231 9.205 1.00 98.31 94 HIS A N 1
ATOM 792 C CA . HIS A 1 94 ? -7.591 -12.382 8.443 1.00 98.31 94 HIS A CA 1
ATOM 793 C C . HIS A 1 94 ? -7.836 -13.120 7.118 1.00 98.31 94 HIS A C 1
ATOM 795 O O . HIS A 1 94 ? -8.587 -14.095 7.066 1.00 98.31 94 HIS A O 1
ATOM 801 N N . TYR A 1 95 ? -7.194 -12.648 6.049 1.00 98.25 95 TYR A N 1
ATOM 802 C CA . TYR A 1 95 ? -7.148 -13.292 4.743 1.00 98.25 95 TYR A CA 1
ATOM 803 C C . TYR A 1 95 ? -5.703 -13.467 4.275 1.00 98.25 95 TYR A C 1
ATOM 805 O O . TYR A 1 95 ? -4.997 -12.490 4.013 1.00 98.25 95 TYR A O 1
ATOM 813 N N . LEU A 1 96 ? -5.310 -14.728 4.079 1.00 98.31 96 LEU A N 1
ATOM 814 C CA . LEU A 1 96 ? -4.100 -15.092 3.352 1.00 98.31 96 LEU A CA 1
ATOM 815 C C . LEU A 1 96 ? -4.406 -15.273 1.858 1.00 98.31 96 LEU A C 1
ATOM 817 O O . LEU A 1 96 ? -5.126 -16.198 1.451 1.00 98.31 96 LEU A O 1
ATOM 821 N N . TRP A 1 97 ? -3.836 -14.391 1.045 1.00 98.44 97 TRP A N 1
ATOM 822 C CA . TRP A 1 97 ? -3.956 -14.395 -0.407 1.00 98.44 97 TRP A CA 1
ATOM 823 C C . TRP A 1 97 ? -2.795 -15.162 -1.035 1.00 98.44 97 TRP A C 1
ATOM 825 O O . TRP A 1 97 ? -1.666 -14.674 -1.055 1.00 98.44 97 TRP A O 1
ATOM 835 N N . THR A 1 98 ? -3.096 -16.358 -1.547 1.00 98.19 98 THR A N 1
ATOM 836 C CA . THR A 1 98 ? -2.166 -17.146 -2.365 1.00 98.19 98 THR A CA 1
ATOM 837 C C . THR A 1 98 ? -2.017 -16.551 -3.759 1.00 98.19 98 THR A C 1
ATOM 839 O O . THR A 1 98 ? -2.905 -15.817 -4.197 1.00 98.19 98 THR A O 1
ATOM 842 N N . ASP A 1 99 ? -0.968 -16.919 -4.499 1.00 97.81 99 ASP A N 1
ATOM 843 C CA . ASP A 1 99 ? -0.811 -16.498 -5.900 1.00 97.81 99 ASP A CA 1
ATOM 844 C C . ASP A 1 99 ? -2.075 -16.820 -6.719 1.00 97.81 99 ASP A C 1
ATOM 846 O O . ASP A 1 99 ? -2.611 -15.966 -7.427 1.00 97.81 99 ASP A O 1
ATOM 850 N N . GLU A 1 100 ? -2.624 -18.023 -6.544 1.00 98.31 100 GLU A N 1
ATOM 851 C CA . GLU A 1 100 ? -3.874 -18.449 -7.179 1.00 98.31 100 GLU A CA 1
ATOM 852 C C . GLU A 1 100 ? -5.062 -17.544 -6.807 1.00 98.31 100 GLU A C 1
ATOM 854 O O . GLU A 1 100 ? -5.771 -17.052 -7.690 1.00 98.31 100 GLU A O 1
ATOM 859 N N . LYS A 1 101 ? -5.255 -17.269 -5.508 1.00 98.62 101 LYS A N 1
ATOM 860 C CA . LYS A 1 101 ? -6.344 -16.409 -5.018 1.00 98.62 101 LYS A CA 1
ATOM 861 C C . LYS A 1 101 ? -6.189 -14.973 -5.517 1.00 98.62 101 LYS A C 1
ATOM 863 O O . LYS A 1 101 ? -7.189 -14.363 -5.892 1.00 98.62 101 LYS A O 1
ATOM 868 N N . MET A 1 102 ? -4.964 -14.444 -5.566 1.00 98.69 102 MET A N 1
ATOM 869 C CA . MET A 1 102 ? -4.684 -13.118 -6.122 1.00 98.69 102 MET A CA 1
ATOM 870 C C . MET A 1 102 ? -5.055 -13.062 -7.605 1.00 98.69 102 MET A C 1
ATOM 872 O O . MET A 1 102 ? -5.814 -12.184 -8.013 1.00 98.69 102 MET A O 1
ATOM 876 N N . HIS A 1 103 ? -4.601 -14.028 -8.412 1.00 98.62 103 HIS A N 1
ATOM 877 C CA . HIS A 1 103 ? -4.944 -14.082 -9.835 1.00 98.62 103 HIS A CA 1
ATOM 878 C C . HIS A 1 103 ? -6.458 -14.181 -10.060 1.00 98.62 103 HIS A C 1
ATOM 880 O O . HIS A 1 103 ? -6.987 -13.468 -10.914 1.00 98.62 103 HIS A O 1
ATOM 886 N N . ALA A 1 104 ? -7.162 -15.026 -9.302 1.00 98.69 104 ALA A N 1
ATOM 887 C CA . ALA A 1 104 ? -8.614 -15.154 -9.396 1.00 98.69 104 ALA A CA 1
ATOM 888 C C . ALA A 1 104 ? -9.334 -13.847 -9.021 1.00 98.69 104 ALA A C 1
ATOM 890 O O . ALA A 1 104 ? -10.243 -13.416 -9.733 1.00 98.69 104 ALA A O 1
ATOM 891 N N . PHE A 1 105 ? -8.896 -13.188 -7.945 1.00 98.81 105 PHE A N 1
ATOM 892 C CA . PHE A 1 105 ? -9.485 -11.937 -7.477 1.00 98.81 105 PHE A CA 1
ATOM 893 C C . PHE A 1 105 ? -9.290 -10.803 -8.488 1.00 98.81 105 PHE A C 1
ATOM 895 O O . PHE A 1 105 ? -10.265 -10.172 -8.892 1.00 98.81 105 PHE A O 1
ATOM 902 N N . VAL A 1 106 ? -8.062 -10.587 -8.973 1.00 98.75 106 VAL A N 1
ATOM 903 C CA . VAL A 1 106 ? -7.774 -9.527 -9.956 1.00 98.75 106 VAL A CA 1
ATOM 904 C C . VAL A 1 106 ? -8.496 -9.796 -11.273 1.00 98.75 106 VAL A C 1
ATOM 906 O O . VAL A 1 106 ? -9.081 -8.881 -11.839 1.00 98.75 106 VAL A O 1
ATOM 909 N N . ARG A 1 107 ? -8.540 -11.050 -11.744 1.00 98.69 107 ARG A N 1
ATOM 910 C CA . ARG A 1 107 ? -9.278 -11.410 -12.965 1.00 98.69 107 ARG A CA 1
ATOM 911 C C . ARG A 1 107 ? -10.768 -11.087 -12.859 1.00 98.69 107 ARG A C 1
ATOM 913 O O . ARG A 1 107 ? -11.361 -10.658 -13.843 1.00 98.69 107 ARG A O 1
ATOM 920 N N . LYS A 1 108 ? -11.366 -11.308 -11.685 1.00 98.62 108 LYS A N 1
ATOM 921 C CA . LYS A 1 108 ? -12.788 -11.049 -11.433 1.00 98.62 108 LYS A CA 1
ATOM 922 C C . LYS A 1 108 ? -13.093 -9.555 -11.302 1.00 98.62 108 LYS A C 1
ATOM 924 O O . LYS A 1 108 ? -14.084 -9.096 -11.857 1.00 98.62 108 LYS A O 1
ATOM 929 N N . HIS A 1 109 ? -12.276 -8.827 -10.546 1.00 98.44 109 HIS A N 1
ATOM 930 C CA . HIS A 1 109 ? -12.572 -7.452 -10.137 1.00 98.44 109 HIS A CA 1
ATOM 931 C C . HIS A 1 109 ? -11.970 -6.383 -11.060 1.00 98.44 109 HIS A C 1
ATOM 933 O O . HIS A 1 109 ? -12.519 -5.292 -11.161 1.00 98.44 109 HIS A O 1
ATOM 939 N N . GLU A 1 110 ? -10.872 -6.695 -11.750 1.00 98.12 110 GLU A N 1
ATOM 940 C CA . GLU A 1 110 ? -10.119 -5.778 -12.614 1.00 98.12 110 GLU A CA 1
ATOM 941 C C . GLU A 1 110 ? -9.691 -6.487 -13.925 1.00 98.12 110 GLU A C 1
ATOM 943 O O . GLU A 1 110 ? -8.495 -6.619 -14.205 1.00 98.12 110 GLU A O 1
ATOM 948 N N . PRO A 1 111 ? -10.634 -6.996 -14.748 1.00 98.06 111 PRO A N 1
ATOM 949 C CA . PRO A 1 111 ? -10.337 -7.906 -15.863 1.00 98.06 111 PRO A CA 1
ATOM 950 C C . PRO A 1 111 ? -9.426 -7.304 -16.941 1.00 98.06 111 PRO A C 1
ATOM 952 O O . PRO A 1 111 ? -8.575 -8.003 -17.492 1.00 98.06 111 PRO A O 1
ATOM 955 N N . GLU A 1 112 ? -9.568 -6.012 -17.236 1.00 96.75 112 GLU A N 1
ATOM 956 C CA . GLU A 1 112 ? -8.734 -5.342 -18.239 1.00 96.75 112 GLU A CA 1
ATOM 957 C C . GLU A 1 112 ? -7.317 -5.084 -17.724 1.00 96.75 112 GLU A C 1
ATOM 959 O O . GLU A 1 112 ? -6.342 -5.340 -18.431 1.00 96.75 112 GLU A O 1
ATOM 964 N N . PHE A 1 113 ? -7.176 -4.677 -16.461 1.00 97.44 113 PHE A N 1
ATOM 965 C CA . PHE A 1 113 ? -5.867 -4.615 -15.811 1.00 97.44 113 PHE A CA 1
ATOM 966 C C . PHE A 1 113 ? -5.222 -6.008 -15.734 1.00 97.44 113 PHE A C 1
ATOM 968 O O . PHE A 1 113 ? -4.026 -6.144 -16.003 1.00 97.44 113 PHE A O 1
ATOM 975 N N . TYR A 1 114 ? -6.012 -7.052 -15.451 1.00 98.44 114 TYR A N 1
ATOM 976 C CA . TYR A 1 114 ? -5.535 -8.430 -15.398 1.00 98.44 114 TYR A CA 1
ATOM 977 C C . TYR A 1 114 ? -4.867 -8.850 -16.709 1.00 98.44 114 TYR A C 1
ATOM 979 O O . TYR A 1 114 ? -3.709 -9.271 -16.701 1.00 98.44 114 TYR A O 1
ATOM 987 N N . LYS A 1 115 ? -5.589 -8.706 -17.828 1.00 97.31 115 LYS A N 1
ATOM 988 C CA . LYS A 1 115 ? -5.138 -9.119 -19.165 1.00 97.31 115 LYS A CA 1
ATOM 989 C C . LYS A 1 115 ? -3.963 -8.282 -19.667 1.00 97.31 115 LYS A C 1
ATOM 991 O O . LYS A 1 115 ? -2.991 -8.837 -20.166 1.00 97.31 115 LYS A O 1
ATOM 996 N N . ASN A 1 116 ? -4.052 -6.959 -19.530 1.00 95.25 116 ASN A N 1
ATOM 997 C CA . ASN A 1 116 ? -3.121 -6.047 -20.196 1.00 95.25 116 ASN A CA 1
ATOM 998 C C . ASN A 1 116 ? -1.844 -5.794 -19.383 1.00 95.25 116 ASN A C 1
ATOM 1000 O O . ASN A 1 116 ? -0.829 -5.385 -19.941 1.00 95.25 116 ASN A O 1
ATOM 1004 N N . THR A 1 117 ? -1.873 -5.982 -18.059 1.00 96.38 117 THR A N 1
ATOM 1005 C CA . THR A 1 117 ? -0.745 -5.616 -17.180 1.00 96.38 117 THR A CA 1
ATOM 1006 C C . THR A 1 117 ? -0.416 -6.683 -16.141 1.00 96.38 117 THR A C 1
ATOM 1008 O O . THR A 1 117 ? 0.736 -7.089 -16.026 1.00 96.38 117 THR A O 1
ATOM 1011 N N . TYR A 1 118 ? -1.396 -7.180 -15.385 1.00 98.00 118 TYR A N 1
ATOM 1012 C CA . TYR A 1 118 ? -1.112 -8.021 -14.217 1.00 98.00 118 TYR A CA 1
ATOM 1013 C C . TYR A 1 118 ? -0.393 -9.331 -14.572 1.00 98.00 118 TYR A C 1
ATOM 1015 O O . TYR A 1 118 ? 0.592 -9.709 -13.934 1.00 98.00 118 TYR A O 1
ATOM 1023 N N . ILE A 1 119 ? -0.866 -10.028 -15.612 1.00 97.56 119 ILE A N 1
ATOM 1024 C CA . ILE A 1 119 ? -0.245 -11.285 -16.059 1.00 97.56 119 ILE A CA 1
ATOM 1025 C C . ILE A 1 119 ? 1.071 -11.065 -16.808 1.00 97.56 119 ILE A C 1
ATOM 1027 O O . ILE A 1 119 ? 1.867 -11.995 -16.905 1.00 97.56 119 ILE A O 1
ATOM 1031 N N . THR A 1 120 ? 1.314 -9.852 -17.313 1.00 96.50 120 THR A N 1
ATOM 1032 C CA . THR A 1 120 ? 2.519 -9.516 -18.083 1.00 96.50 120 THR A CA 1
ATOM 1033 C C . THR A 1 120 ? 3.668 -9.031 -17.200 1.00 96.50 120 THR A C 1
ATOM 1035 O O . THR A 1 120 ? 4.794 -8.921 -17.682 1.00 96.50 120 THR A O 1
ATOM 1038 N N . TYR A 1 121 ? 3.429 -8.794 -15.903 1.00 96.69 121 TYR A N 1
ATOM 1039 C CA . TYR A 1 121 ? 4.501 -8.516 -14.952 1.00 96.69 121 TYR A CA 1
ATOM 1040 C C . TYR A 1 121 ? 5.551 -9.628 -14.943 1.00 96.69 121 TYR A C 1
ATOM 1042 O O . TYR A 1 121 ? 5.229 -10.814 -14.804 1.00 96.69 121 TYR A O 1
ATOM 1050 N N . LYS A 1 122 ? 6.817 -9.206 -15.033 1.00 94.62 122 LYS A N 1
ATOM 1051 C CA . LYS A 1 122 ? 7.991 -10.082 -15.081 1.00 94.62 122 LYS A CA 1
ATOM 1052 C C . LYS A 1 122 ? 8.253 -10.769 -13.742 1.00 94.62 122 LYS A C 1
ATOM 1054 O O . LYS A 1 122 ? 8.685 -11.918 -13.725 1.00 94.62 122 LYS A O 1
ATOM 1059 N N . TYR A 1 123 ? 8.012 -10.072 -12.633 1.00 94.12 123 TYR A N 1
ATOM 1060 C CA . TYR A 1 123 ? 8.305 -10.562 -11.288 1.00 94.12 123 TYR A CA 1
ATOM 1061 C C . TYR A 1 123 ? 7.039 -10.650 -10.432 1.00 94.12 123 TYR A C 1
ATOM 1063 O O . TYR A 1 123 ? 6.208 -9.742 -10.437 1.00 94.12 123 TYR A O 1
ATOM 1071 N N . ASN A 1 124 ? 6.923 -11.710 -9.625 1.00 93.88 124 ASN A N 1
ATOM 1072 C CA . ASN A 1 124 ? 5.766 -11.910 -8.741 1.00 93.88 124 ASN A CA 1
ATOM 1073 C C . ASN A 1 124 ? 5.609 -10.793 -7.699 1.00 93.88 124 ASN A C 1
ATOM 1075 O O . ASN A 1 124 ? 4.486 -10.460 -7.337 1.00 93.88 124 ASN A O 1
ATOM 1079 N N . ILE A 1 125 ? 6.701 -10.160 -7.262 1.00 93.88 125 ILE A N 1
ATOM 1080 C CA . ILE A 1 125 ? 6.619 -9.020 -6.339 1.00 93.88 125 ILE A CA 1
ATOM 1081 C C . ILE A 1 125 ? 5.851 -7.836 -6.952 1.00 93.88 125 ILE A C 1
ATOM 1083 O O . ILE A 1 125 ? 5.053 -7.223 -6.262 1.00 93.88 125 ILE A O 1
ATOM 1087 N N . GLN A 1 126 ? 5.943 -7.598 -8.269 1.00 96.38 126 GLN A N 1
ATOM 1088 C CA . GLN A 1 126 ? 5.130 -6.571 -8.943 1.00 96.38 126 GLN A CA 1
ATOM 1089 C C . GLN A 1 126 ? 3.628 -6.904 -8.877 1.00 96.38 126 GLN A C 1
ATOM 1091 O O . GLN A 1 126 ? 2.779 -6.015 -8.776 1.00 96.38 126 GLN A O 1
ATOM 1096 N N . ARG A 1 127 ? 3.282 -8.200 -8.912 1.00 97.62 127 ARG A N 1
ATOM 1097 C CA . ARG A 1 127 ? 1.902 -8.674 -8.737 1.00 97.62 127 ARG A CA 1
ATOM 1098 C C . ARG A 1 127 ? 1.421 -8.476 -7.303 1.00 97.62 127 ARG A C 1
ATOM 1100 O O . ARG A 1 127 ? 0.284 -8.061 -7.132 1.00 97.62 127 ARG A O 1
ATOM 1107 N N . ALA A 1 128 ? 2.259 -8.711 -6.295 1.00 96.88 128 ALA A N 1
ATOM 1108 C CA . ALA A 1 128 ? 1.919 -8.425 -4.898 1.00 96.88 128 ALA A CA 1
ATOM 1109 C C . ALA A 1 128 ? 1.775 -6.907 -4.638 1.00 96.88 128 ALA A C 1
ATOM 1111 O O . ALA A 1 128 ? 0.785 -6.460 -4.055 1.00 96.88 128 ALA A O 1
ATOM 1112 N N . ASP A 1 129 ? 2.703 -6.101 -5.161 1.00 96.62 129 ASP A N 1
ATOM 1113 C CA . ASP A 1 129 ? 2.710 -4.633 -5.066 1.00 96.62 129 ASP A CA 1
ATOM 1114 C C . ASP A 1 129 ? 1.493 -3.981 -5.731 1.00 96.62 129 ASP A C 1
ATOM 1116 O O . ASP A 1 129 ? 0.909 -3.029 -5.213 1.00 96.62 129 ASP A O 1
ATOM 1120 N N . SER A 1 130 ? 1.046 -4.516 -6.865 1.00 97.81 130 SER A N 1
ATOM 1121 C CA . SER A 1 130 ? -0.207 -4.075 -7.480 1.00 97.81 130 SER A CA 1
ATOM 1122 C C . SER A 1 130 ? -1.436 -4.631 -6.755 1.00 97.81 130 SER A C 1
ATOM 1124 O O . SER A 1 130 ? -2.407 -3.899 -6.547 1.00 97.81 130 SER A O 1
ATOM 1126 N N . PHE A 1 131 ? -1.397 -5.893 -6.314 1.00 98.62 131 PHE A N 1
ATOM 1127 C CA . PHE A 1 131 ? -2.519 -6.556 -5.651 1.00 98.62 131 PHE A CA 1
ATOM 1128 C C . PHE A 1 131 ? -2.946 -5.860 -4.358 1.00 98.62 131 PHE A C 1
ATOM 1130 O O . PHE A 1 131 ? -4.149 -5.718 -4.147 1.00 98.62 131 PHE A O 1
ATOM 1137 N N . ARG A 1 132 ? -2.010 -5.359 -3.534 1.00 98.19 132 ARG A N 1
ATOM 1138 C CA . ARG A 1 132 ? -2.355 -4.643 -2.286 1.00 98.19 132 ARG A CA 1
ATOM 1139 C C . ARG A 1 132 ? -3.309 -3.468 -2.531 1.00 98.19 132 ARG A C 1
ATOM 1141 O O . ARG A 1 132 ? -4.250 -3.259 -1.775 1.00 98.19 132 ARG A O 1
ATOM 1148 N N . ASN A 1 133 ? -3.134 -2.760 -3.646 1.00 98.19 133 ASN A N 1
ATOM 1149 C CA . ASN A 1 133 ? -4.014 -1.663 -4.041 1.00 98.19 133 ASN A CA 1
ATOM 1150 C C . ASN A 1 133 ? -5.362 -2.154 -4.578 1.00 98.19 133 ASN A C 1
ATOM 1152 O O . ASN A 1 133 ? -6.389 -1.549 -4.284 1.00 98.19 133 ASN A O 1
ATOM 1156 N N . VAL A 1 134 ? -5.373 -3.257 -5.333 1.00 98.69 134 VAL A N 1
ATOM 1157 C CA . VAL A 1 134 ? -6.610 -3.873 -5.838 1.00 98.69 134 VAL A CA 1
ATOM 1158 C C . VAL A 1 134 ? -7.474 -4.380 -4.684 1.00 98.69 134 VAL A C 1
ATOM 1160 O O . VAL A 1 134 ? -8.656 -4.051 -4.613 1.00 98.69 134 VAL A O 1
ATOM 1163 N N . VAL A 1 135 ? -6.903 -5.143 -3.749 1.00 98.88 135 VAL A N 1
ATOM 1164 C CA . VAL A 1 135 ? -7.673 -5.702 -2.631 1.00 98.88 135 VAL A CA 1
ATOM 1165 C C . VAL A 1 135 ? -8.205 -4.604 -1.712 1.00 98.88 135 VAL A C 1
ATOM 1167 O O . VAL A 1 135 ? -9.382 -4.642 -1.366 1.00 98.88 135 VAL A O 1
ATOM 1170 N N . LEU A 1 136 ? -7.405 -3.579 -1.398 1.00 98.81 136 LEU A N 1
ATOM 1171 C CA . LEU A 1 136 ? -7.856 -2.457 -0.571 1.00 98.81 136 LEU A CA 1
ATOM 1172 C C . LEU A 1 136 ? -8.891 -1.579 -1.282 1.00 98.81 136 LEU A C 1
ATOM 1174 O O . LEU A 1 136 ? -9.818 -1.095 -0.639 1.00 98.81 136 LEU A O 1
ATOM 1178 N N . TYR A 1 137 ? -8.801 -1.408 -2.606 1.00 98.69 137 TYR A N 1
ATOM 1179 C CA . TYR A 1 137 ? -9.842 -0.701 -3.352 1.00 98.69 137 TYR A CA 1
ATOM 1180 C C . TYR A 1 137 ? -11.192 -1.419 -3.268 1.00 98.69 137 TYR A C 1
ATOM 1182 O O . TYR A 1 137 ? -12.212 -0.774 -3.044 1.00 98.69 137 TYR A O 1
ATOM 1190 N N . HIS A 1 138 ? -11.212 -2.744 -3.424 1.00 98.69 138 HIS A N 1
ATOM 1191 C CA . HIS A 1 138 ? -12.466 -3.503 -3.470 1.00 98.69 138 HIS A CA 1
ATOM 1192 C C . HIS A 1 138 ? -13.010 -3.866 -2.085 1.00 98.69 138 HIS A C 1
ATOM 1194 O O . HIS A 1 138 ? -14.224 -3.865 -1.896 1.00 98.69 138 HIS A O 1
ATOM 1200 N N . LEU A 1 139 ? -12.142 -4.178 -1.120 1.00 98.75 139 LEU A N 1
ATOM 1201 C CA . LEU A 1 139 ? -12.539 -4.693 0.197 1.00 98.75 139 LEU A CA 1
ATOM 1202 C C . LEU A 1 139 ? -12.221 -3.749 1.359 1.00 98.75 139 LEU A C 1
ATOM 1204 O O . LEU A 1 139 ? -12.798 -3.924 2.430 1.00 98.75 139 LEU A O 1
ATOM 1208 N N . GLY A 1 140 ? -11.344 -2.759 1.171 1.00 98.62 140 GLY A N 1
ATOM 1209 C CA . GLY A 1 140 ? -10.816 -1.933 2.258 1.00 98.62 140 GLY A CA 1
ATOM 1210 C C . GLY A 1 140 ? -10.022 -2.744 3.284 1.00 98.62 140 GLY A C 1
ATOM 1211 O O . GLY A 1 140 ? -9.562 -3.847 3.014 1.00 98.62 140 GLY A O 1
ATOM 1212 N N . GLY A 1 141 ? -9.876 -2.187 4.480 1.00 98.62 141 GLY A N 1
ATOM 1213 C CA . GLY A 1 141 ? -9.215 -2.808 5.616 1.00 98.62 141 GLY A CA 1
ATOM 1214 C C . GLY A 1 141 ? -7.731 -2.497 5.681 1.00 98.62 141 GLY A C 1
ATOM 1215 O O . GLY A 1 141 ? -7.308 -1.371 5.421 1.00 98.62 141 GLY A O 1
ATOM 1216 N N . ILE A 1 142 ? -6.956 -3.487 6.104 1.00 98.75 142 ILE A N 1
ATOM 1217 C CA . ILE A 1 142 ? -5.524 -3.375 6.350 1.00 98.75 142 ILE A CA 1
ATOM 1218 C C . ILE A 1 142 ? -4.801 -4.337 5.422 1.00 98.75 142 ILE A C 1
ATOM 1220 O O . ILE A 1 142 ? -5.122 -5.522 5.379 1.00 98.75 142 ILE A O 1
ATOM 1224 N N . TYR A 1 143 ? -3.792 -3.847 4.720 1.00 98.69 143 TYR A N 1
ATOM 1225 C CA . TYR A 1 143 ? -2.775 -4.687 4.109 1.00 98.69 143 TYR A CA 1
ATOM 1226 C C . TYR A 1 143 ? -1.505 -4.622 4.958 1.00 98.69 143 TYR A C 1
ATOM 1228 O O . TYR A 1 143 ? -1.118 -3.536 5.390 1.00 98.69 143 TYR A O 1
ATOM 1236 N N . ILE A 1 144 ? -0.862 -5.766 5.188 1.00 98.00 144 ILE A N 1
ATOM 1237 C CA . ILE A 1 144 ? 0.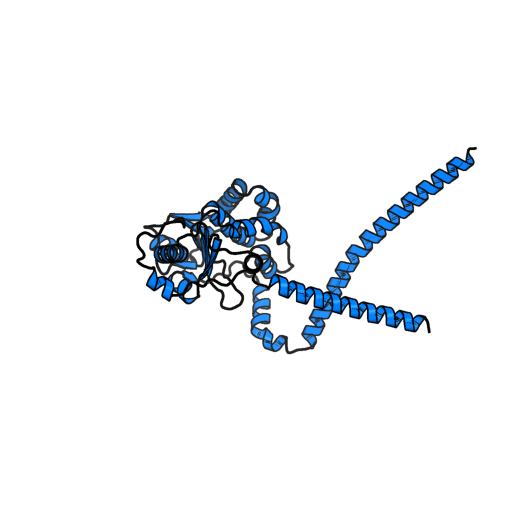430 -5.854 5.874 1.00 98.00 144 ILE A CA 1
ATOM 1238 C C . ILE A 1 144 ? 1.306 -6.923 5.207 1.00 98.00 144 ILE A C 1
ATOM 1240 O O . ILE A 1 144 ? 0.827 -8.015 4.896 1.00 98.00 144 ILE A O 1
ATOM 1244 N N . ASP A 1 145 ? 2.578 -6.616 4.953 1.00 96.12 145 ASP A N 1
ATOM 1245 C CA . ASP A 1 145 ? 3.517 -7.567 4.354 1.00 96.12 145 ASP A CA 1
ATOM 1246 C C . ASP A 1 145 ? 3.785 -8.762 5.291 1.00 96.12 145 ASP A C 1
ATOM 1248 O O . ASP A 1 145 ? 3.591 -8.710 6.508 1.00 96.12 145 ASP A O 1
ATOM 1252 N N . MET A 1 146 ? 4.170 -9.900 4.708 1.00 95.38 146 MET A N 1
ATOM 1253 C CA . MET A 1 146 ? 4.299 -11.171 5.439 1.00 95.38 146 MET A CA 1
ATOM 1254 C C . MET A 1 146 ? 5.428 -11.156 6.479 1.00 95.38 146 MET A C 1
ATOM 1256 O O . MET A 1 146 ? 5.358 -11.840 7.497 1.00 95.38 146 MET A O 1
ATOM 1260 N N . ASP A 1 147 ? 6.467 -10.367 6.237 1.00 94.38 147 ASP A N 1
ATOM 1261 C CA . ASP A 1 147 ? 7.609 -10.164 7.131 1.00 94.38 147 ASP A CA 1
ATOM 1262 C C . ASP A 1 147 ? 7.340 -9.125 8.230 1.00 94.38 147 ASP A C 1
ATOM 1264 O O . ASP A 1 147 ? 8.211 -8.888 9.066 1.00 94.38 147 ASP A O 1
ATOM 1268 N N . SER A 1 148 ? 6.144 -8.536 8.263 1.00 95.56 148 SER A N 1
ATOM 1269 C CA . SER A 1 148 ? 5.771 -7.488 9.206 1.00 95.56 148 SER A CA 1
ATOM 1270 C C . SER A 1 148 ? 4.726 -8.011 10.190 1.00 95.56 148 SER A C 1
ATOM 1272 O O . SER A 1 148 ? 3.718 -8.613 9.813 1.00 95.56 148 SER A O 1
ATOM 1274 N N . GLY A 1 149 ? 5.007 -7.847 11.481 1.00 95.94 149 GLY A N 1
ATOM 1275 C CA . GLY A 1 149 ? 4.186 -8.355 12.573 1.00 95.94 149 GLY A CA 1
ATOM 1276 C C . GLY A 1 149 ? 3.458 -7.263 13.345 1.00 95.94 149 GLY A C 1
ATOM 1277 O O . GLY A 1 149 ? 3.560 -6.078 13.043 1.00 95.94 149 GLY A O 1
ATOM 1278 N N . CYS A 1 150 ? 2.703 -7.678 14.358 1.00 96.25 150 CYS A N 1
ATOM 1279 C CA . CYS A 1 150 ? 1.788 -6.833 15.117 1.00 96.25 150 CYS A CA 1
ATOM 1280 C C . CYS A 1 150 ? 2.222 -6.744 16.589 1.00 96.25 150 CYS A C 1
ATOM 1282 O O . CYS A 1 150 ? 2.245 -7.757 17.291 1.00 96.25 150 CYS A O 1
ATOM 1284 N N . ASN A 1 151 ? 2.524 -5.538 17.074 1.00 96.00 151 ASN A N 1
ATOM 1285 C CA . ASN A 1 151 ? 2.835 -5.270 18.486 1.00 96.00 151 ASN A CA 1
ATOM 1286 C C . ASN A 1 151 ? 1.559 -5.232 19.343 1.00 96.00 151 ASN A C 1
ATOM 1288 O O . ASN A 1 151 ? 1.500 -5.812 20.432 1.00 96.00 151 ASN A O 1
ATOM 1292 N N . ARG A 1 152 ? 0.504 -4.594 18.823 1.00 94.12 152 ARG A N 1
ATOM 1293 C CA . ARG A 1 152 ? -0.798 -4.437 19.489 1.00 94.12 152 ARG A CA 1
ATOM 1294 C C . ARG A 1 152 ? -1.950 -4.397 18.476 1.00 94.12 152 ARG A C 1
ATOM 1296 O O . ARG A 1 152 ? -1.681 -4.153 17.303 1.00 94.12 152 ARG A O 1
ATOM 1303 N N . PRO A 1 153 ? -3.210 -4.606 18.901 1.00 94.88 153 PRO A N 1
ATOM 1304 C CA . PRO A 1 153 ? -4.356 -4.633 17.993 1.00 94.88 153 PRO A CA 1
ATOM 1305 C C . PRO A 1 153 ? -4.491 -3.342 17.170 1.00 94.88 153 PRO A C 1
ATOM 1307 O O . PRO A 1 153 ? -4.329 -2.244 17.699 1.00 94.88 153 PRO A O 1
ATOM 1310 N N . PHE A 1 154 ? -4.872 -3.446 15.896 1.00 96.56 154 PHE A N 1
ATOM 1311 C CA . PHE A 1 154 ? -5.010 -2.284 15.002 1.00 96.56 154 PHE A CA 1
ATOM 1312 C C . PHE A 1 154 ? -6.270 -1.449 15.247 1.00 96.56 154 PHE A C 1
ATOM 1314 O O . PHE A 1 154 ? -6.477 -0.424 14.596 1.00 96.56 154 PHE A O 1
ATOM 1321 N N . LYS A 1 155 ? -7.142 -1.876 16.165 1.00 94.31 155 LYS A N 1
ATOM 1322 C CA . LYS A 1 155 ? -8.431 -1.222 16.397 1.00 94.31 155 LYS A CA 1
ATOM 1323 C C . LYS A 1 155 ? -8.297 0.248 16.784 1.00 94.31 155 LYS A C 1
ATOM 1325 O O . LYS A 1 155 ? -9.098 1.053 16.314 1.00 94.31 155 LYS A O 1
ATOM 1330 N N . ASP A 1 156 ? -7.271 0.562 17.572 1.00 92.75 156 ASP A N 1
ATOM 1331 C CA . ASP A 1 156 ? -7.011 1.903 18.083 1.00 92.75 156 ASP A CA 1
ATOM 1332 C C . ASP A 1 156 ? -6.530 2.806 16.943 1.00 92.75 156 ASP A C 1
ATOM 1334 O O . ASP A 1 156 ? -7.003 3.927 16.802 1.00 92.75 156 ASP A O 1
ATOM 1338 N N . LEU A 1 157 ? -5.682 2.280 16.048 1.00 95.50 157 LEU A N 1
ATOM 1339 C CA . LEU A 1 157 ? -5.253 2.998 14.847 1.00 95.50 157 LEU A CA 1
ATOM 1340 C C . LEU A 1 157 ? -6.442 3.336 13.939 1.00 95.50 157 LEU A C 1
ATOM 1342 O O . LEU A 1 157 ? -6.558 4.464 13.467 1.00 95.50 157 LEU A O 1
ATOM 1346 N N . LEU A 1 158 ? -7.335 2.369 13.700 1.00 95.56 158 LEU A N 1
ATOM 1347 C CA . LEU A 1 158 ? -8.531 2.593 12.884 1.00 95.56 158 LEU A CA 1
ATOM 1348 C C . LEU A 1 158 ? -9.447 3.644 13.518 1.00 95.56 158 LEU A C 1
ATOM 1350 O O . LEU A 1 158 ? -9.916 4.530 12.810 1.00 95.56 158 LEU A O 1
ATOM 1354 N N . ALA A 1 159 ? -9.663 3.573 14.835 1.00 94.00 159 ALA A N 1
ATOM 1355 C CA . ALA A 1 159 ? -10.467 4.554 15.559 1.00 94.00 159 ALA A CA 1
ATOM 1356 C C . ALA A 1 159 ? -9.865 5.965 15.464 1.00 94.00 159 ALA A C 1
ATOM 1358 O O . ALA A 1 159 ? -10.592 6.912 15.174 1.00 94.00 159 ALA A O 1
ATOM 1359 N N . THR A 1 160 ? -8.543 6.104 15.618 1.00 95.31 160 THR A N 1
ATOM 1360 C CA . THR A 1 160 ? -7.845 7.385 15.440 1.00 95.31 160 THR A CA 1
ATOM 1361 C C . THR A 1 160 ? -8.020 7.935 14.027 1.00 95.31 160 THR A C 1
ATOM 1363 O O . THR A 1 160 ? -8.386 9.097 13.872 1.00 95.31 160 THR A O 1
ATOM 1366 N N . LEU A 1 161 ? -7.816 7.118 12.988 1.00 95.38 161 LEU A N 1
ATOM 1367 C CA . LEU A 1 161 ? -7.985 7.554 11.595 1.00 95.38 161 LEU A CA 1
ATOM 1368 C C . LEU A 1 161 ? -9.426 7.987 11.296 1.00 95.38 161 LEU A C 1
ATOM 1370 O O . LEU A 1 161 ? -9.647 8.997 10.635 1.00 95.38 161 LEU A O 1
ATOM 1374 N N . GLU A 1 162 ? -10.412 7.247 11.801 1.00 95.31 162 GLU A N 1
ATOM 1375 C CA . GLU A 1 162 ? -11.824 7.589 11.634 1.00 95.31 162 GLU A CA 1
ATOM 1376 C C . GLU A 1 162 ? -12.210 8.855 12.419 1.00 95.31 162 GLU A C 1
ATOM 1378 O O . GLU A 1 162 ? -13.032 9.637 11.947 1.00 95.31 162 GLU A O 1
ATOM 1383 N N . ALA A 1 163 ? -11.618 9.092 13.589 1.00 94.81 163 ALA A N 1
ATOM 1384 C CA . ALA A 1 163 ? -11.888 10.283 14.390 1.00 94.81 163 ALA A CA 1
ATOM 1385 C C . ALA A 1 163 ? -11.208 11.550 13.844 1.00 94.81 163 ALA A C 1
ATOM 1387 O O . ALA A 1 163 ? -11.750 12.643 13.992 1.00 94.81 163 ALA A O 1
ATOM 1388 N N . LEU A 1 164 ? -10.044 11.410 13.201 1.00 93.94 164 LEU A N 1
ATOM 1389 C CA . LEU A 1 164 ? -9.298 12.521 12.605 1.00 93.94 164 LEU A CA 1
ATOM 1390 C C . LEU A 1 164 ? -9.994 13.140 11.388 1.00 93.94 164 LEU A C 1
ATOM 1392 O O . LEU A 1 164 ? -9.829 14.332 11.134 1.00 93.94 164 LEU A O 1
ATOM 1396 N N . ASP A 1 165 ? -10.752 12.342 10.636 1.00 92.62 165 ASP A N 1
ATOM 1397 C CA . ASP A 1 165 ? -11.515 12.788 9.468 1.00 92.62 165 ASP A CA 1
ATOM 1398 C C . ASP A 1 165 ? -12.980 12.296 9.574 1.00 92.62 165 ASP A C 1
ATOM 1400 O O . ASP A 1 165 ? -13.414 11.411 8.824 1.00 92.62 165 ASP A O 1
ATOM 1404 N N . PRO A 1 166 ? -13.777 12.838 10.517 1.00 90.88 166 PRO A N 1
ATOM 1405 C CA . PRO A 1 166 ? -15.110 12.328 10.853 1.00 90.88 166 PRO A CA 1
ATOM 1406 C C . PRO A 1 166 ? -16.104 12.427 9.692 1.00 90.88 166 PRO A C 1
ATOM 1408 O O . PRO A 1 166 ? -16.965 11.559 9.562 1.00 90.88 166 PRO A O 1
ATOM 1411 N N . ASP A 1 167 ? -15.914 13.377 8.781 1.00 90.44 167 ASP A N 1
ATOM 1412 C CA . ASP A 1 167 ? -16.798 13.596 7.630 1.00 90.44 167 ASP A CA 1
ATOM 1413 C C . ASP A 1 167 ? -16.284 12.962 6.332 1.00 90.44 167 ASP A C 1
ATOM 1415 O O . ASP A 1 167 ? -16.959 13.008 5.303 1.00 90.44 167 ASP A O 1
ATOM 1419 N N . SER A 1 168 ? -15.095 12.352 6.354 1.00 92.19 168 SER A N 1
ATOM 1420 C CA . SER A 1 168 ? -14.489 11.791 5.150 1.00 92.19 168 SER A CA 1
ATOM 1421 C C . SER A 1 168 ? -15.002 10.373 4.870 1.00 92.19 168 SER A C 1
ATOM 1423 O O . SER A 1 168 ? -14.844 9.480 5.709 1.00 92.19 168 SER A O 1
ATOM 1425 N N . PRO A 1 169 ? -15.620 10.099 3.710 1.00 93.31 169 PRO A N 1
ATOM 1426 C CA . PRO A 1 169 ? -16.035 8.748 3.341 1.00 93.31 169 PRO A CA 1
ATOM 1427 C C . PRO A 1 169 ? -14.849 7.865 2.948 1.00 93.31 169 PRO A C 1
ATOM 1429 O O . PRO A 1 169 ? -14.969 6.640 2.983 1.00 93.31 169 PRO A O 1
ATOM 1432 N N . HIS A 1 170 ? -13.720 8.472 2.572 1.00 96.06 170 HIS A N 1
ATOM 1433 C CA . HIS A 1 170 ? -12.554 7.770 2.066 1.00 96.06 170 HIS A CA 1
ATOM 1434 C C . HIS A 1 170 ? -11.323 8.103 2.904 1.00 96.06 170 HIS A C 1
ATOM 1436 O O . HIS A 1 170 ? -10.806 9.217 2.844 1.00 96.06 170 HIS A O 1
ATOM 1442 N N . LEU A 1 171 ? -10.846 7.103 3.643 1.00 96.81 171 LEU A N 1
ATOM 1443 C CA . LEU A 1 171 ? -9.656 7.193 4.484 1.00 96.81 171 LEU A CA 1
ATOM 1444 C C . LEU A 1 171 ? -8.558 6.303 3.914 1.00 96.81 171 LEU A C 1
ATOM 1446 O O . LEU A 1 171 ? -8.821 5.178 3.473 1.00 96.81 171 LEU A O 1
ATOM 1450 N N . LEU A 1 172 ? -7.329 6.796 3.941 1.00 96.88 172 LEU A N 1
ATOM 1451 C CA . LEU A 1 172 ? -6.149 6.045 3.552 1.00 96.88 172 LEU A CA 1
ATOM 1452 C C . LEU A 1 172 ? -4.938 6.507 4.353 1.00 96.88 172 LEU A C 1
ATOM 1454 O O . LEU A 1 172 ? -4.696 7.706 4.466 1.00 96.88 172 LEU A O 1
ATOM 1458 N N . ALA A 1 173 ? -4.158 5.565 4.870 1.00 96.25 173 ALA A N 1
ATOM 1459 C CA . ALA A 1 173 ? -2.929 5.850 5.590 1.00 96.25 173 ALA A CA 1
ATOM 1460 C C . ALA A 1 173 ? -1.785 4.924 5.164 1.00 96.25 173 ALA A C 1
ATOM 1462 O O . ALA A 1 173 ? -1.987 3.722 4.979 1.00 96.25 173 ALA A O 1
ATOM 1463 N N . PHE A 1 174 ? -0.590 5.505 5.061 1.00 95.25 174 PHE A N 1
ATOM 1464 C CA . PHE A 1 174 ? 0.676 4.826 4.773 1.00 95.25 174 PHE A CA 1
ATOM 1465 C C . PHE A 1 174 ? 1.723 5.204 5.828 1.00 95.25 174 PHE A C 1
ATOM 1467 O O . PHE A 1 174 ? 1.734 6.361 6.247 1.00 95.25 174 PHE A O 1
ATOM 1474 N N . PRO A 1 175 ? 2.636 4.311 6.234 1.00 94.19 175 PRO A N 1
ATOM 1475 C CA . PRO A 1 175 ? 3.810 4.688 7.004 1.00 94.19 175 PRO A CA 1
ATOM 1476 C C . PRO A 1 175 ? 4.719 5.635 6.231 1.00 94.19 175 PRO A C 1
ATOM 1478 O O . PRO A 1 175 ? 4.866 5.530 5.009 1.00 94.19 175 PRO A O 1
ATOM 1481 N N . THR A 1 176 ? 5.372 6.529 6.963 1.00 89.19 176 THR A N 1
ATOM 1482 C CA . THR A 1 176 ? 6.493 7.304 6.440 1.00 89.19 176 THR A CA 1
ATOM 1483 C C . THR A 1 176 ? 7.726 6.420 6.264 1.00 89.19 176 THR A C 1
ATOM 1485 O O . THR A 1 176 ? 7.934 5.456 6.998 1.00 89.19 176 THR A O 1
ATOM 1488 N N . ASP A 1 177 ? 8.559 6.796 5.301 1.00 78.50 177 ASP A N 1
ATOM 1489 C CA . ASP A 1 177 ? 9.960 6.383 5.215 1.00 78.50 177 ASP A CA 1
ATOM 1490 C C . ASP A 1 177 ? 10.838 7.569 5.649 1.00 78.50 177 ASP A C 1
ATOM 1492 O O . ASP A 1 177 ? 10.496 8.713 5.336 1.00 78.50 177 ASP A O 1
ATOM 1496 N N . ASP A 1 178 ? 11.960 7.322 6.331 1.00 62.25 178 ASP A N 1
ATOM 1497 C CA . ASP A 1 178 ? 12.871 8.373 6.830 1.00 62.25 178 ASP A CA 1
ATOM 1498 C C . ASP A 1 178 ? 13.559 9.158 5.689 1.00 62.25 178 ASP A C 1
ATOM 1500 O O . ASP A 1 178 ? 14.198 10.186 5.919 1.00 62.25 178 ASP A O 1
ATOM 1504 N N . GLY A 1 179 ? 13.441 8.682 4.443 1.00 60.41 179 GLY A N 1
ATOM 1505 C CA . GLY A 1 179 ? 13.997 9.309 3.247 1.00 60.41 179 GLY A CA 1
ATOM 1506 C C . GLY A 1 179 ? 12.985 10.094 2.406 1.00 60.41 179 GLY A C 1
ATOM 1507 O O . GLY A 1 179 ? 12.982 11.326 2.397 1.00 60.41 179 GLY A O 1
ATOM 1508 N N . PHE A 1 180 ? 12.198 9.387 1.582 1.00 53.97 180 PHE A N 1
ATOM 1509 C CA . PHE A 1 180 ? 11.592 9.985 0.374 1.00 53.97 180 PHE A CA 1
ATOM 1510 C C . PHE A 1 180 ? 10.061 9.925 0.268 1.00 53.97 180 PHE A C 1
ATOM 1512 O O . PHE A 1 180 ? 9.510 10.429 -0.722 1.00 53.97 180 PHE A O 1
ATOM 1519 N N . GLY A 1 181 ? 9.352 9.395 1.267 1.00 68.31 181 GLY A N 1
ATOM 1520 C CA . GLY A 1 181 ? 7.899 9.566 1.340 1.00 68.31 181 GLY A CA 1
ATOM 1521 C C . GLY A 1 181 ? 7.158 8.475 2.095 1.00 68.31 181 GLY A C 1
ATOM 1522 O O . GLY A 1 181 ? 6.660 8.736 3.181 1.00 68.31 181 GLY A O 1
ATOM 1523 N N . PHE A 1 182 ? 7.039 7.290 1.495 1.00 78.69 182 PHE A N 1
ATOM 1524 C CA . PHE A 1 182 ? 6.099 6.261 1.939 1.00 78.69 182 PHE A CA 1
ATOM 1525 C C . PHE A 1 182 ? 6.716 4.874 1.936 1.00 78.69 182 PHE A C 1
ATOM 1527 O O . PHE A 1 182 ? 7.434 4.510 1.001 1.00 78.69 182 PHE A O 1
ATOM 1534 N N . LEU A 1 183 ? 6.314 4.077 2.916 1.00 87.38 183 LEU A N 1
ATOM 1535 C CA . LEU A 1 183 ? 6.383 2.629 2.834 1.00 87.38 183 LEU A CA 1
ATOM 1536 C C . LEU A 1 183 ? 5.021 2.096 2.380 1.00 87.38 183 LEU A C 1
ATOM 1538 O O . LEU A 1 183 ? 3.973 2.684 2.649 1.00 87.38 183 LEU A O 1
ATOM 1542 N N . ILE A 1 184 ? 5.046 1.001 1.627 1.00 92.44 184 ILE A N 1
ATOM 1543 C CA . ILE A 1 184 ? 3.832 0.346 1.115 1.00 92.44 184 ILE A CA 1
ATOM 1544 C C . ILE A 1 184 ? 3.555 -0.976 1.831 1.00 92.44 184 ILE A C 1
ATOM 1546 O O . ILE A 1 184 ? 2.567 -1.636 1.518 1.00 92.44 184 ILE A O 1
ATOM 1550 N N . ASP A 1 185 ? 4.434 -1.359 2.755 1.00 92.94 185 ASP A N 1
ATOM 1551 C CA . ASP A 1 185 ? 4.435 -2.603 3.528 1.00 92.94 185 ASP A CA 1
ATOM 1552 C C . ASP A 1 185 ? 3.252 -2.722 4.487 1.00 92.94 185 ASP A 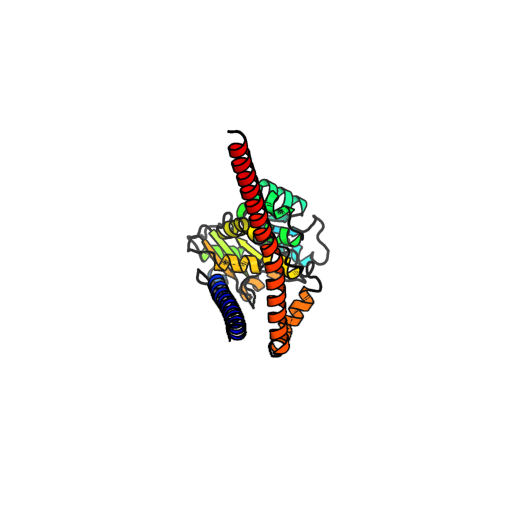C 1
ATOM 1554 O O . ASP A 1 185 ? 2.797 -3.823 4.780 1.00 92.94 185 ASP A O 1
ATOM 1558 N N . PHE A 1 186 ? 2.714 -1.590 4.926 1.00 97.00 186 PHE A N 1
ATOM 1559 C CA . PHE A 1 186 ? 1.515 -1.491 5.737 1.00 97.00 186 PHE A CA 1
ATOM 1560 C C . PHE A 1 186 ? 0.611 -0.397 5.171 1.00 97.00 186 PHE A C 1
ATOM 1562 O O . PHE A 1 186 ? 1.066 0.704 4.881 1.00 97.00 186 PHE A O 1
ATOM 1569 N N . ILE A 1 187 ? -0.670 -0.690 4.964 1.00 98.12 187 ILE A N 1
ATOM 1570 C CA . ILE A 1 187 ? -1.628 0.272 4.407 1.00 98.12 187 ILE A CA 1
ATOM 1571 C C . ILE A 1 187 ? -2.971 0.072 5.093 1.00 98.12 187 ILE A C 1
ATOM 1573 O O . ILE A 1 187 ? -3.453 -1.055 5.189 1.00 98.12 187 ILE A O 1
ATOM 1577 N N . VAL A 1 188 ? -3.606 1.162 5.515 1.00 98.38 188 VAL A N 1
ATOM 1578 C CA . VAL A 1 188 ? -4.964 1.141 6.073 1.00 98.38 188 VAL A CA 1
ATOM 1579 C C . VAL A 1 188 ? -5.882 1.938 5.163 1.00 98.38 188 VAL A C 1
ATOM 1581 O O . VAL A 1 188 ? -5.576 3.091 4.875 1.00 98.38 188 VAL A O 1
ATOM 1584 N N . SER A 1 189 ? -7.004 1.370 4.716 1.00 98.31 189 SER A N 1
ATOM 1585 C CA . SER A 1 189 ? -7.924 2.087 3.830 1.00 98.31 189 SER A CA 1
ATOM 1586 C C . SER A 1 189 ? -9.392 1.695 3.963 1.00 98.31 189 SER A C 1
ATOM 1588 O O . SER A 1 189 ? -9.745 0.552 4.238 1.00 98.31 189 SER A O 1
ATOM 1590 N N . THR A 1 190 ? -10.284 2.640 3.689 1.00 98.38 190 THR A N 1
ATOM 1591 C CA . THR A 1 190 ? -11.680 2.346 3.335 1.00 98.38 190 THR A CA 1
ATOM 1592 C C . THR A 1 190 ? -11.771 1.705 1.951 1.00 98.38 190 THR A C 1
ATOM 1594 O O . THR A 1 190 ? -11.018 2.075 1.048 1.00 98.38 190 THR A O 1
ATOM 1597 N N . ALA A 1 191 ? -12.770 0.850 1.729 1.00 98.38 191 ALA A N 1
ATOM 1598 C CA . ALA A 1 191 ? -13.097 0.406 0.376 1.00 98.38 191 ALA A CA 1
ATOM 1599 C C . ALA A 1 191 ? -13.453 1.609 -0.523 1.00 98.38 191 ALA A C 1
ATOM 1601 O O . ALA A 1 191 ? -14.025 2.607 -0.079 1.00 98.38 191 ALA A O 1
ATOM 1602 N N . GLY A 1 192 ? -13.100 1.523 -1.801 1.00 97.81 192 GLY A N 1
ATOM 1603 C CA . GLY A 1 192 ? -13.419 2.529 -2.806 1.00 97.81 192 GLY A CA 1
ATOM 1604 C C . GLY A 1 192 ? -12.549 3.787 -2.775 1.00 97.81 192 GLY A C 1
ATOM 1605 O O . GLY A 1 192 ? -12.873 4.734 -3.491 1.00 97.81 192 GLY A O 1
ATOM 1606 N N . HIS A 1 193 ? -11.455 3.829 -1.999 1.00 97.81 193 HIS A N 1
ATOM 1607 C CA . HIS A 1 193 ? -10.627 5.035 -1.898 1.00 97.81 193 HIS A CA 1
ATOM 1608 C C . HIS A 1 193 ? -10.109 5.496 -3.286 1.00 97.81 193 HIS A C 1
ATOM 1610 O O . HIS A 1 193 ? -9.421 4.728 -3.974 1.00 97.81 193 HIS A O 1
ATOM 1616 N N . PRO A 1 194 ? -10.362 6.750 -3.716 1.00 97.00 194 PRO A N 1
ATOM 1617 C CA . PRO A 1 194 ? -10.030 7.225 -5.067 1.00 97.00 194 PRO A CA 1
ATOM 1618 C C . PRO A 1 194 ? -8.542 7.179 -5.417 1.00 97.00 194 PRO A C 1
ATOM 1620 O O . PRO A 1 194 ? -8.187 7.007 -6.584 1.00 97.00 194 PRO A O 1
ATOM 1623 N N . PHE A 1 195 ? -7.660 7.269 -4.419 1.00 96.31 195 PHE A N 1
ATOM 1624 C CA . PHE A 1 195 ? -6.227 7.084 -4.644 1.00 96.31 195 PHE A CA 1
ATOM 1625 C C . PHE A 1 195 ? -5.883 5.667 -5.125 1.00 96.31 195 PHE A C 1
ATOM 1627 O O . PHE A 1 195 ? -5.143 5.540 -6.097 1.00 96.31 195 PHE A O 1
ATOM 1634 N N . HIS A 1 196 ? -6.473 4.606 -4.553 1.00 97.69 196 HIS A N 1
ATOM 1635 C CA . HIS A 1 196 ? -6.251 3.249 -5.064 1.00 97.69 196 HIS A CA 1
ATOM 1636 C C . HIS A 1 196 ? -6.762 3.099 -6.499 1.00 97.69 196 HIS A C 1
ATOM 1638 O O . HIS A 1 196 ? -6.073 2.512 -7.328 1.00 97.69 196 HIS A O 1
ATOM 1644 N N . LYS A 1 197 ? -7.904 3.714 -6.837 1.00 97.31 197 LYS A N 1
ATOM 1645 C CA . LYS A 1 197 ? -8.396 3.752 -8.223 1.00 97.31 197 LYS A CA 1
ATOM 1646 C C . LYS A 1 197 ? -7.393 4.424 -9.167 1.00 97.31 197 LYS A C 1
ATOM 1648 O O . LYS A 1 197 ? -7.136 3.909 -10.254 1.00 97.31 197 LYS A O 1
ATOM 1653 N N . GLN A 1 198 ? -6.794 5.546 -8.752 1.00 96.50 198 GLN A N 1
ATOM 1654 C CA . GLN A 1 198 ? -5.742 6.209 -9.528 1.00 96.50 198 GLN A CA 1
ATOM 1655 C C . GLN A 1 198 ? -4.538 5.283 -9.734 1.00 96.50 198 GLN A C 1
ATOM 1657 O O . GLN A 1 198 ? -4.063 5.178 -10.866 1.00 96.50 198 GLN A O 1
ATOM 1662 N N . LEU A 1 199 ? -4.077 4.606 -8.676 1.00 96.62 199 LEU A N 1
ATOM 1663 C CA . LEU A 1 199 ? -2.982 3.638 -8.750 1.00 96.62 199 LEU A CA 1
ATOM 1664 C C . LEU A 1 199 ? -3.325 2.534 -9.765 1.00 96.62 199 LEU A C 1
ATOM 1666 O O . LEU A 1 199 ? -2.689 2.415 -10.805 1.00 96.62 199 LEU A O 1
ATOM 1670 N N . ILE A 1 200 ? -4.419 1.802 -9.565 1.00 97.81 200 ILE A N 1
ATOM 1671 C CA . ILE A 1 200 ? -4.804 0.690 -10.449 1.00 97.81 200 ILE A CA 1
ATOM 1672 C C . ILE A 1 200 ? -4.909 1.145 -11.914 1.00 97.81 200 ILE A C 1
ATOM 1674 O O . ILE A 1 200 ? -4.324 0.527 -12.804 1.00 97.81 200 ILE A O 1
ATOM 1678 N N . SER A 1 201 ? -5.559 2.288 -12.167 1.00 96.50 201 SER A N 1
ATOM 1679 C CA . SER A 1 201 ? -5.760 2.812 -13.525 1.00 96.50 201 SER A CA 1
ATOM 1680 C C . SER A 1 201 ? -4.467 3.176 -14.264 1.00 96.50 201 SER A C 1
ATOM 1682 O O . SER A 1 201 ? -4.474 3.249 -15.490 1.00 96.50 201 SER A O 1
ATOM 1684 N N . ARG A 1 202 ? -3.354 3.408 -13.554 1.00 95.75 202 ARG A N 1
ATOM 1685 C CA . ARG A 1 202 ? -2.093 3.900 -14.134 1.00 95.75 202 ARG A CA 1
ATOM 1686 C C . ARG A 1 202 ? -0.955 2.890 -14.110 1.00 95.75 202 ARG A C 1
ATOM 1688 O O . ARG A 1 202 ? 0.084 3.179 -14.693 1.00 95.75 202 ARG A O 1
ATOM 1695 N N . LEU A 1 203 ? -1.123 1.727 -13.482 1.00 94.94 203 LEU A N 1
ATOM 1696 C CA . LEU A 1 203 ? -0.080 0.693 -13.404 1.00 94.94 203 LEU A CA 1
ATOM 1697 C C . LEU A 1 203 ? 0.442 0.264 -14.786 1.00 94.94 203 LEU A C 1
ATOM 1699 O O . LEU A 1 203 ? 1.639 0.039 -14.955 1.00 94.94 203 LEU A O 1
ATOM 1703 N N . HIS A 1 204 ? -0.431 0.224 -15.797 1.00 93.25 204 HIS A N 1
ATOM 1704 C CA . HIS A 1 204 ? -0.051 -0.114 -17.172 1.00 93.25 204 HIS A CA 1
ATOM 1705 C C . HIS A 1 204 ? 0.989 0.853 -17.768 1.00 93.25 204 HIS A C 1
ATOM 1707 O O . HIS A 1 204 ? 1.834 0.435 -18.553 1.00 93.25 204 HIS A O 1
ATOM 1713 N N . LEU A 1 205 ? 0.979 2.127 -17.354 1.00 91.94 205 LEU A N 1
ATOM 1714 C CA . LEU A 1 205 ? 1.919 3.150 -17.826 1.00 91.94 205 LEU A CA 1
ATOM 1715 C C . LEU A 1 205 ? 3.330 2.979 -17.260 1.00 91.94 205 LEU A C 1
ATOM 1717 O O . LEU A 1 205 ? 4.230 3.675 -17.713 1.00 91.94 205 LEU A O 1
ATOM 1721 N N . PHE A 1 206 ? 3.518 2.115 -16.260 1.00 92.31 206 PHE A N 1
ATOM 1722 C CA . PHE A 1 206 ? 4.793 1.915 -15.567 1.00 92.31 206 PHE A CA 1
ATOM 1723 C C . PHE A 1 206 ? 5.319 0.477 -15.702 1.00 92.31 206 PHE A C 1
ATOM 1725 O O . PHE A 1 206 ? 6.375 0.151 -15.160 1.00 92.31 206 PHE A O 1
ATOM 1732 N N . ASN A 1 207 ? 4.629 -0.387 -16.455 1.00 92.25 207 ASN A N 1
ATOM 1733 C CA . ASN A 1 207 ? 5.041 -1.769 -16.693 1.00 92.25 207 ASN A CA 1
ATOM 1734 C C . ASN A 1 207 ? 6.169 -1.867 -17.739 1.00 92.25 207 ASN A C 1
ATOM 1736 O O . ASN A 1 207 ? 5.988 -2.399 -18.833 1.00 92.25 207 ASN A O 1
ATOM 1740 N N . TYR A 1 208 ? 7.342 -1.336 -17.397 1.00 87.31 208 TYR A N 1
ATOM 1741 C CA . TYR A 1 208 ? 8.559 -1.433 -18.199 1.00 87.31 208 TYR A CA 1
ATOM 1742 C C . TYR A 1 208 ? 9.606 -2.293 -17.496 1.00 87.31 208 TYR A C 1
ATOM 1744 O O . TYR A 1 208 ? 9.698 -2.313 -16.270 1.00 87.31 208 TYR A O 1
ATOM 1752 N N . ASN A 1 209 ? 10.447 -2.967 -18.280 1.00 85.62 209 ASN A N 1
ATOM 1753 C CA . ASN A 1 209 ? 11.644 -3.628 -17.772 1.00 85.62 209 ASN A CA 1
ATOM 1754 C C . ASN A 1 209 ? 12.813 -2.631 -17.789 1.00 85.62 209 ASN A C 1
ATOM 1756 O O . ASN A 1 209 ? 13.366 -2.338 -18.847 1.00 85.62 209 ASN A O 1
ATOM 1760 N N . PHE A 1 210 ? 13.202 -2.127 -16.620 1.00 79.06 210 PHE A N 1
ATOM 1761 C CA . PHE A 1 210 ? 14.239 -1.102 -16.460 1.00 79.06 210 PHE A CA 1
ATOM 1762 C C . PHE A 1 210 ? 15.659 -1.683 -16.384 1.00 79.06 210 PHE A C 1
ATOM 1764 O O . PHE A 1 210 ? 16.524 -1.116 -15.717 1.00 79.06 210 PHE A O 1
ATOM 1771 N N . LEU A 1 211 ? 15.893 -2.814 -17.063 1.00 79.19 211 LEU A N 1
ATOM 1772 C CA . LEU A 1 211 ? 17.135 -3.602 -17.104 1.00 79.19 211 LEU A CA 1
ATOM 1773 C C . LEU A 1 211 ? 17.526 -4.252 -15.765 1.00 79.19 211 LEU A C 1
ATOM 1775 O O . LEU A 1 211 ? 17.830 -5.442 -15.733 1.00 79.19 211 LEU A O 1
ATOM 1779 N N . PHE A 1 212 ? 17.465 -3.500 -14.668 1.00 85.31 212 PHE A N 1
ATOM 1780 C CA . PHE A 1 212 ? 17.761 -3.950 -13.311 1.00 85.31 212 PHE A CA 1
ATOM 1781 C C . PHE A 1 212 ? 16.495 -4.427 -12.599 1.00 85.31 212 PHE A C 1
ATOM 1783 O O . PHE A 1 212 ? 15.421 -3.834 -12.750 1.00 85.31 212 PHE A O 1
ATOM 1790 N N . HIS A 1 213 ? 16.615 -5.507 -11.828 1.00 86.00 213 HIS A N 1
ATOM 1791 C CA . HIS A 1 213 ? 15.499 -6.128 -11.123 1.00 86.00 213 HIS A CA 1
ATOM 1792 C C . HIS A 1 213 ? 14.912 -5.162 -10.095 1.00 86.00 213 HIS A C 1
ATOM 1794 O O . HIS A 1 213 ? 13.726 -4.840 -10.180 1.00 86.00 213 HIS A O 1
ATOM 1800 N N . TYR A 1 214 ? 15.752 -4.630 -9.203 1.00 83.94 214 TYR A N 1
ATOM 1801 C CA . TYR A 1 214 ? 15.324 -3.721 -8.141 1.00 83.94 214 TYR A CA 1
ATOM 1802 C C . TYR A 1 214 ? 14.615 -2.491 -8.710 1.00 83.94 214 TYR A C 1
ATOM 1804 O O . TYR A 1 214 ? 13.503 -2.156 -8.308 1.00 83.94 214 TYR A O 1
ATOM 1812 N N . LEU A 1 215 ? 15.227 -1.855 -9.713 1.00 84.12 215 LEU A N 1
ATOM 1813 C CA . LEU A 1 215 ? 14.675 -0.660 -10.347 1.00 84.12 215 LEU A CA 1
ATOM 1814 C C . LEU A 1 215 ? 13.340 -0.949 -11.046 1.00 84.12 215 LEU A C 1
ATOM 1816 O O . LEU A 1 215 ? 12.417 -0.138 -10.988 1.00 84.12 215 LEU A O 1
ATOM 1820 N N . THR A 1 216 ? 13.220 -2.125 -11.666 1.00 88.31 216 THR A N 1
ATOM 1821 C CA . THR A 1 216 ? 11.973 -2.563 -12.297 1.00 88.31 216 THR A CA 1
ATOM 1822 C C . THR A 1 216 ? 10.852 -2.707 -11.280 1.00 88.31 216 THR A C 1
ATOM 1824 O O . THR A 1 216 ? 9.767 -2.172 -11.498 1.00 88.31 216 THR A O 1
ATOM 1827 N N . VAL A 1 217 ? 11.100 -3.377 -10.156 1.00 90.38 217 VAL A N 1
ATOM 1828 C CA . VAL A 1 217 ? 10.103 -3.552 -9.088 1.00 90.38 217 VAL A CA 1
ATOM 1829 C C . VAL A 1 217 ? 9.722 -2.199 -8.484 1.00 90.38 217 VAL A C 1
ATOM 1831 O O . VAL A 1 217 ? 8.549 -1.823 -8.491 1.00 90.38 217 VAL A O 1
ATOM 1834 N N . TYR A 1 218 ? 10.723 -1.418 -8.075 1.00 88.56 218 TYR A N 1
ATOM 1835 C CA . TYR A 1 218 ? 10.553 -0.145 -7.379 1.00 88.56 218 TYR A CA 1
ATOM 1836 C C . TYR A 1 218 ? 9.750 0.893 -8.185 1.00 88.56 218 TYR A C 1
ATOM 1838 O O . TYR A 1 218 ? 8.950 1.631 -7.608 1.00 88.56 218 TYR A O 1
ATOM 1846 N N . MET A 1 219 ? 9.932 0.940 -9.514 1.00 89.62 219 MET A N 1
ATOM 1847 C CA . MET A 1 219 ? 9.289 1.931 -10.391 1.00 89.62 219 MET A CA 1
ATOM 1848 C C . MET A 1 219 ? 7.974 1.489 -11.028 1.00 89.62 219 MET A C 1
ATOM 1850 O O . MET A 1 219 ? 7.201 2.350 -11.440 1.00 89.62 219 MET A O 1
ATOM 1854 N N . SER A 1 220 ? 7.726 0.186 -11.167 1.00 92.44 220 SER A N 1
ATOM 1855 C CA . SER A 1 220 ? 6.548 -0.301 -11.898 1.00 92.44 220 SER A CA 1
ATOM 1856 C C . SER A 1 220 ? 5.282 -0.331 -11.045 1.00 92.44 220 SER A C 1
ATOM 1858 O O . SER A 1 220 ? 4.252 0.204 -11.446 1.00 92.44 220 SER A O 1
ATOM 1860 N N . ALA A 1 221 ? 5.372 -0.958 -9.873 1.00 93.31 221 ALA A N 1
ATOM 1861 C CA . ALA A 1 221 ? 4.276 -1.097 -8.916 1.00 93.31 221 ALA A CA 1
ATOM 1862 C C . ALA A 1 221 ? 4.711 -0.808 -7.467 1.00 93.31 221 ALA A C 1
ATOM 1864 O O . ALA A 1 221 ? 3.850 -0.655 -6.604 1.00 93.31 221 ALA A O 1
ATOM 1865 N N . GLY A 1 222 ? 6.021 -0.711 -7.212 1.00 91.69 222 GLY A N 1
ATOM 1866 C CA . GLY A 1 222 ? 6.596 -0.522 -5.884 1.00 91.69 222 GLY A CA 1
ATOM 1867 C C . GLY A 1 222 ? 6.530 0.916 -5.334 1.00 91.69 222 GLY A C 1
ATOM 1868 O O . GLY A 1 222 ? 5.762 1.757 -5.810 1.00 91.69 222 GLY A O 1
ATOM 1869 N N . PRO A 1 223 ? 7.347 1.238 -4.313 1.00 90.12 223 PRO A N 1
ATOM 1870 C CA . PRO A 1 223 ? 7.223 2.489 -3.562 1.00 90.12 223 PRO A CA 1
ATOM 1871 C C . PRO A 1 223 ? 7.349 3.768 -4.401 1.00 90.12 223 PRO A C 1
ATOM 1873 O O . PRO A 1 223 ? 6.562 4.696 -4.219 1.00 90.12 223 PRO A O 1
ATOM 1876 N N . LEU A 1 224 ? 8.287 3.840 -5.355 1.00 87.75 224 LEU A N 1
ATOM 1877 C CA . LEU A 1 224 ? 8.459 5.058 -6.160 1.00 87.75 224 LEU A CA 1
ATOM 1878 C C . LEU A 1 224 ? 7.274 5.309 -7.086 1.00 87.75 224 LEU A C 1
ATOM 1880 O O . LEU A 1 224 ? 6.887 6.462 -7.279 1.00 87.75 224 LEU A O 1
ATOM 1884 N N . TYR A 1 225 ? 6.656 4.247 -7.601 1.00 91.62 225 TYR A N 1
ATOM 1885 C CA . TYR A 1 225 ? 5.397 4.370 -8.322 1.00 91.62 225 TYR A CA 1
ATOM 1886 C C . TYR A 1 225 ? 4.329 5.050 -7.449 1.00 91.62 225 TYR A C 1
ATOM 1888 O O . TYR A 1 225 ? 3.753 6.062 -7.858 1.00 91.62 225 TYR A O 1
ATOM 1896 N N . VAL A 1 226 ? 4.118 4.563 -6.221 1.00 92.25 226 VAL A N 1
ATOM 1897 C CA . VAL A 1 226 ? 3.124 5.124 -5.290 1.00 92.25 226 VAL A CA 1
ATOM 1898 C C . VAL A 1 226 ? 3.452 6.572 -4.916 1.00 92.25 226 VAL A C 1
ATOM 1900 O O . VAL A 1 226 ? 2.561 7.419 -4.969 1.00 92.25 226 VAL A O 1
ATOM 1903 N N . ILE A 1 227 ? 4.720 6.894 -4.633 1.00 88.19 227 ILE A N 1
ATOM 1904 C CA . ILE A 1 227 ? 5.172 8.264 -4.324 1.00 88.19 227 ILE A CA 1
ATOM 1905 C C . ILE A 1 227 ? 4.865 9.223 -5.482 1.00 88.19 227 ILE A C 1
ATOM 1907 O O . ILE A 1 227 ? 4.351 10.321 -5.260 1.00 88.19 227 ILE A O 1
ATOM 1911 N N . ILE A 1 228 ? 5.156 8.830 -6.727 1.00 87.81 228 ILE A N 1
ATOM 1912 C CA . ILE A 1 228 ? 4.854 9.655 -7.907 1.00 87.81 228 ILE A CA 1
ATOM 1913 C C . ILE A 1 228 ? 3.345 9.884 -8.018 1.00 87.81 228 ILE A C 1
ATOM 1915 O O . ILE A 1 228 ? 2.902 11.007 -8.264 1.00 87.81 228 ILE A O 1
ATOM 1919 N N . GLN A 1 229 ? 2.542 8.834 -7.833 1.00 90.38 229 GLN A N 1
ATOM 1920 C CA . GLN A 1 229 ? 1.092 8.957 -7.923 1.00 90.38 229 GLN A CA 1
ATOM 1921 C C . GLN A 1 229 ? 0.517 9.820 -6.799 1.00 90.38 229 GLN A C 1
ATOM 1923 O O . GLN A 1 229 ? -0.390 10.607 -7.074 1.00 90.38 229 GLN A O 1
ATOM 1928 N N . GLU A 1 230 ? 1.039 9.729 -5.574 1.00 89.69 230 GLU A N 1
ATOM 1929 C CA . GLU A 1 230 ? 0.596 10.553 -4.444 1.00 89.69 230 GLU A CA 1
ATOM 1930 C C . GLU A 1 230 ? 0.833 12.035 -4.720 1.00 89.69 230 GLU A C 1
ATOM 1932 O O . GLU A 1 230 ? -0.094 12.833 -4.601 1.00 89.69 230 GLU A O 1
ATOM 1937 N N . ARG A 1 231 ? 2.018 12.407 -5.219 1.00 86.19 231 ARG A N 1
ATOM 1938 C CA . ARG A 1 231 ? 2.318 13.810 -5.550 1.00 86.19 231 ARG A CA 1
ATOM 1939 C C . ARG A 1 231 ? 1.381 14.379 -6.617 1.00 86.19 231 ARG A C 1
ATOM 1941 O O . ARG A 1 231 ? 1.084 15.575 -6.602 1.00 86.19 231 ARG A O 1
ATOM 1948 N N . LEU A 1 232 ? 0.905 13.528 -7.530 1.00 87.44 232 LEU A N 1
ATOM 1949 C CA . LEU A 1 232 ? -0.038 13.880 -8.595 1.00 87.44 232 LEU A CA 1
ATOM 1950 C C . LEU A 1 232 ? -1.512 1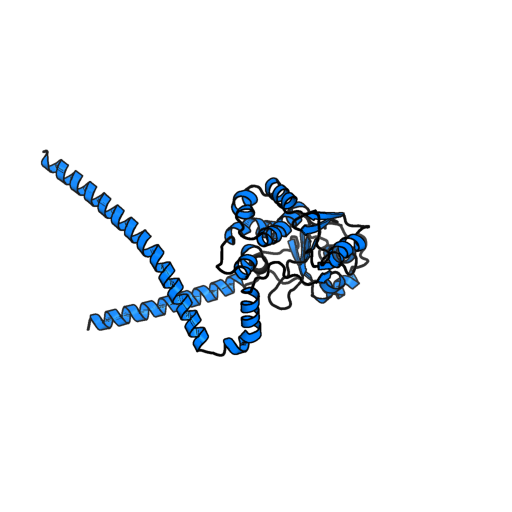3.822 -8.165 1.00 87.44 232 LEU A C 1
ATOM 1952 O O . LEU A 1 232 ? -2.366 14.382 -8.870 1.00 87.44 232 LEU A O 1
ATOM 1956 N N . PHE A 1 233 ? -1.814 13.159 -7.049 1.00 89.19 233 PHE A N 1
ATOM 1957 C CA . PHE A 1 233 ? -3.160 13.029 -6.513 1.00 89.19 233 PHE A CA 1
ATOM 1958 C C . PHE A 1 233 ? -3.611 14.352 -5.887 1.00 89.19 233 PHE A C 1
ATOM 1960 O O . PHE A 1 233 ? -2.836 15.063 -5.250 1.00 89.19 233 PHE A O 1
ATOM 1967 N N . LYS A 1 234 ? -4.877 14.715 -6.101 1.00 87.38 234 LYS A N 1
ATOM 1968 C CA . LYS A 1 234 ? -5.491 15.895 -5.484 1.00 87.38 234 LYS A CA 1
ATOM 1969 C C . LYS A 1 234 ? -6.320 15.432 -4.288 1.00 87.38 234 LYS A C 1
ATOM 1971 O O . LYS A 1 234 ? -7.512 15.192 -4.436 1.00 87.38 234 LYS A O 1
ATOM 1976 N N . SER A 1 235 ? -5.670 15.283 -3.137 1.00 80.62 235 SER A N 1
ATOM 1977 C CA . SER A 1 235 ? -6.346 14.966 -1.875 1.00 80.62 235 SER A CA 1
ATOM 1978 C C . SER A 1 235 ? -7.294 16.100 -1.474 1.00 80.62 235 SER A C 1
ATOM 1980 O O . SER A 1 235 ? -6.980 17.278 -1.675 1.00 80.62 235 SER A O 1
ATOM 1982 N N . SER A 1 236 ? -8.446 15.733 -0.916 1.00 82.81 236 SER A N 1
ATOM 1983 C CA . SER A 1 236 ? -9.461 16.637 -0.372 1.00 82.81 236 SER A CA 1
ATOM 1984 C C . SER A 1 236 ? -9.891 16.155 1.014 1.00 82.81 236 SER A C 1
ATOM 1986 O O . SER A 1 236 ? -9.511 15.075 1.460 1.00 82.81 236 SER A O 1
ATOM 1988 N N . GLU A 1 237 ? -10.698 16.936 1.725 1.00 80.75 237 GLU A N 1
ATOM 1989 C CA . GLU A 1 237 ? -11.286 16.500 3.003 1.00 80.75 237 GLU A CA 1
ATOM 1990 C C . GLU A 1 237 ? -12.124 15.223 2.860 1.00 80.75 237 GLU A C 1
ATOM 1992 O O . GLU A 1 237 ? -12.110 14.375 3.742 1.00 80.75 237 GLU A O 1
ATOM 1997 N N . GLN A 1 238 ? -12.751 15.011 1.702 1.00 85.25 238 GLN A N 1
ATOM 1998 C CA . GLN A 1 238 ? -13.561 13.825 1.406 1.00 85.25 238 GLN A CA 1
ATOM 1999 C C . GLN A 1 238 ? -12.731 12.594 0.981 1.00 85.25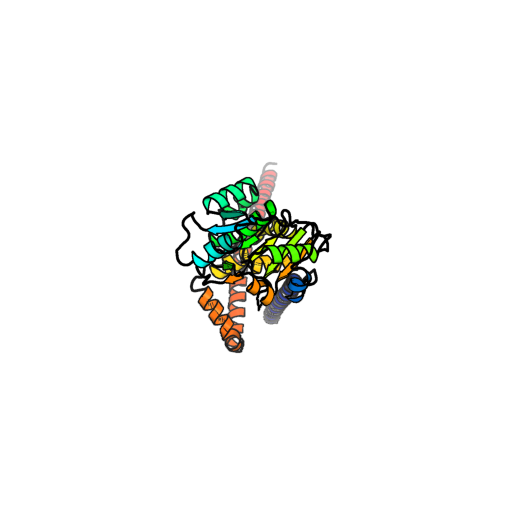 238 GLN A C 1
ATOM 2001 O O . GLN A 1 238 ? -13.285 11.513 0.787 1.00 85.25 238 GLN A O 1
ATOM 2006 N N . GLN A 1 239 ? -11.420 12.761 0.767 1.00 86.69 239 GLN A N 1
ATOM 2007 C CA . GLN A 1 239 ? -10.501 11.738 0.248 1.00 86.69 239 GLN A CA 1
ATOM 2008 C C . GLN A 1 239 ? -9.157 11.825 0.976 1.00 86.69 239 GLN A C 1
ATOM 2010 O O . GLN A 1 239 ? -8.121 12.120 0.370 1.00 86.69 239 GLN A O 1
ATOM 2015 N N . ALA A 1 240 ? -9.205 11.654 2.298 1.00 87.62 240 ALA A N 1
ATOM 2016 C CA . ALA A 1 240 ? -8.078 11.896 3.179 1.00 87.62 240 ALA A CA 1
ATOM 2017 C C . ALA A 1 240 ? -6.986 10.833 2.991 1.00 87.62 240 ALA A C 1
ATOM 2019 O O . ALA A 1 240 ? -7.175 9.654 3.285 1.00 87.62 240 ALA A O 1
ATOM 2020 N N . VAL A 1 241 ? -5.811 11.285 2.549 1.00 93.19 241 VAL A N 1
ATOM 2021 C CA . VAL A 1 241 ? -4.572 10.498 2.543 1.00 93.19 241 VAL A CA 1
ATOM 2022 C C . VAL A 1 241 ? -3.681 11.014 3.666 1.00 93.19 241 VAL A C 1
ATOM 2024 O O . VAL A 1 241 ? -3.305 12.190 3.659 1.00 93.19 241 VAL A O 1
ATOM 2027 N N . ARG A 1 242 ? -3.359 10.145 4.623 1.00 93.38 242 ARG A N 1
ATOM 2028 C CA . ARG A 1 242 ? -2.511 10.442 5.777 1.00 93.38 242 ARG A CA 1
ATOM 2029 C C . ARG A 1 242 ? -1.208 9.652 5.765 1.00 93.38 242 ARG A C 1
ATOM 2031 O O . ARG A 1 242 ? -1.110 8.588 5.154 1.00 93.38 242 ARG A O 1
ATOM 2038 N N . ILE A 1 243 ? -0.214 10.183 6.465 1.00 93.06 243 ILE A N 1
ATOM 2039 C CA . ILE A 1 243 ? 1.085 9.547 6.668 1.00 93.06 243 ILE A CA 1
ATOM 2040 C C . ILE A 1 243 ? 1.247 9.239 8.153 1.00 93.06 243 ILE A C 1
ATOM 2042 O O . ILE A 1 243 ? 1.188 10.145 8.980 1.00 93.06 243 ILE A O 1
ATOM 2046 N N . LEU A 1 244 ? 1.448 7.975 8.497 1.00 94.62 244 LEU A N 1
ATOM 2047 C CA . LEU A 1 244 ? 1.764 7.561 9.858 1.00 94.62 244 LEU A CA 1
ATOM 2048 C C . LEU A 1 244 ? 3.239 7.863 10.118 1.00 94.62 244 LEU A C 1
ATOM 2050 O O . LEU A 1 244 ? 4.097 7.450 9.332 1.00 94.62 244 LEU A O 1
ATOM 2054 N N . THR A 1 245 ? 3.553 8.567 11.205 1.00 93.69 245 THR A N 1
ATOM 2055 C CA . THR A 1 245 ? 4.953 8.714 11.626 1.00 93.69 245 THR A CA 1
ATOM 2056 C C . THR A 1 245 ? 5.566 7.345 11.931 1.00 93.69 245 THR A C 1
ATOM 2058 O O . THR A 1 245 ? 4.855 6.360 12.167 1.00 93.69 245 THR A O 1
ATOM 2061 N N . SER A 1 246 ? 6.898 7.271 11.948 1.00 91.44 246 SER A N 1
ATOM 2062 C CA . SER A 1 246 ? 7.613 6.074 12.404 1.00 91.44 246 SER A CA 1
ATOM 2063 C C . SER A 1 246 ? 7.198 5.712 13.830 1.00 91.44 246 SER A C 1
ATOM 2065 O O . SER A 1 246 ? 6.812 4.575 14.069 1.00 91.44 246 SER A O 1
ATOM 2067 N N . THR A 1 247 ? 7.100 6.700 14.726 1.00 92.38 247 THR A N 1
ATOM 2068 C CA . THR A 1 247 ? 6.633 6.505 16.109 1.00 92.38 247 THR A CA 1
ATOM 2069 C C . THR A 1 247 ? 5.249 5.857 16.187 1.00 92.38 247 THR A C 1
ATOM 2071 O O . THR A 1 247 ? 5.076 4.857 16.881 1.00 92.38 247 THR A O 1
ATOM 2074 N N . VAL A 1 248 ? 4.271 6.359 15.423 1.00 94.62 248 VAL A N 1
ATOM 2075 C CA . VAL A 1 248 ? 2.924 5.771 15.356 1.00 94.62 248 VAL A CA 1
ATOM 2076 C C . VAL A 1 248 ? 2.976 4.366 14.774 1.00 94.62 248 VAL A C 1
ATOM 2078 O O . VAL A 1 248 ? 2.335 3.462 15.304 1.00 94.62 248 VAL A O 1
ATOM 2081 N N . THR A 1 249 ? 3.730 4.171 13.693 1.00 94.19 249 THR A N 1
ATOM 2082 C CA . THR A 1 249 ? 3.824 2.875 13.015 1.00 94.19 249 THR A CA 1
ATOM 2083 C C . THR A 1 249 ? 4.420 1.817 13.939 1.00 94.19 249 THR A C 1
ATOM 2085 O O . THR A 1 249 ? 3.835 0.744 14.075 1.00 94.19 249 THR A O 1
ATOM 2088 N N . ASP A 1 250 ? 5.505 2.138 14.640 1.00 93.69 250 ASP A N 1
ATOM 2089 C CA . ASP A 1 250 ? 6.238 1.216 15.510 1.00 93.69 250 ASP A CA 1
ATOM 2090 C C . ASP A 1 250 ? 5.425 0.814 16.754 1.00 93.69 250 ASP A C 1
ATOM 2092 O O . ASP A 1 250 ? 5.579 -0.294 17.276 1.00 93.69 250 ASP A O 1
ATOM 2096 N N . CYS A 1 251 ? 4.462 1.640 17.189 1.00 94.75 251 CYS A N 1
ATOM 2097 C CA . CYS A 1 251 ? 3.499 1.230 18.215 1.00 94.75 251 CYS A CA 1
ATOM 2098 C C . CYS A 1 251 ? 2.650 0.017 17.795 1.00 94.75 251 CYS A C 1
ATOM 2100 O O . CYS A 1 251 ? 2.174 -0.721 18.658 1.00 94.75 251 CYS A O 1
ATOM 2102 N N . PHE A 1 252 ? 2.395 -0.170 16.496 1.00 96.06 252 PHE A N 1
ATOM 2103 C CA . PHE A 1 252 ? 1.492 -1.207 15.983 1.00 96.06 252 PHE A CA 1
ATOM 2104 C C . PHE A 1 252 ? 2.206 -2.305 15.204 1.00 96.06 252 PHE A C 1
ATOM 2106 O O . PHE A 1 252 ? 1.801 -3.463 15.304 1.00 96.06 252 PHE A O 1
ATOM 2113 N N . VAL A 1 253 ? 3.247 -1.961 14.452 1.00 96.25 253 VAL A N 1
ATOM 2114 C CA . VAL A 1 253 ? 3.908 -2.834 13.485 1.00 96.25 253 VAL A CA 1
ATOM 2115 C C . VAL A 1 253 ? 5.387 -2.948 13.822 1.00 96.25 253 VAL A C 1
ATOM 2117 O O . VAL A 1 253 ? 6.048 -1.952 14.086 1.00 96.25 253 VAL A O 1
ATOM 2120 N N . TRP A 1 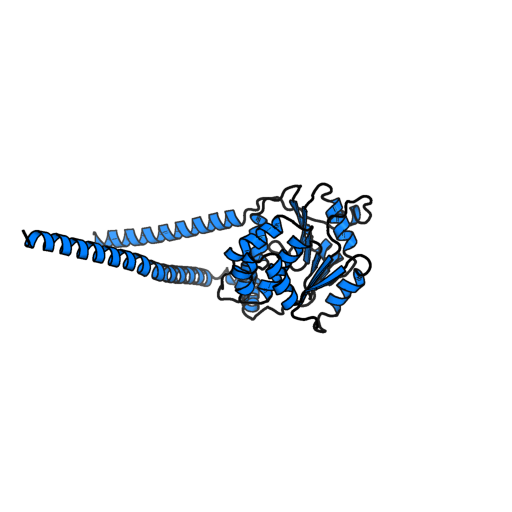254 ? 5.920 -4.163 13.767 1.00 94.44 254 TRP A N 1
ATOM 2121 C CA . TRP A 1 254 ? 7.363 -4.401 13.748 1.00 94.44 254 TRP A CA 1
ATOM 2122 C C . TRP A 1 254 ? 7.745 -5.073 12.430 1.00 94.44 254 TRP A C 1
ATOM 2124 O O . TRP A 1 254 ? 6.952 -5.823 11.860 1.00 94.44 254 TRP A O 1
ATOM 2134 N N . ARG A 1 255 ? 8.958 -4.813 11.938 1.00 90.88 255 ARG A N 1
ATOM 2135 C CA . ARG A 1 255 ? 9.442 -5.320 10.645 1.00 90.88 255 ARG A CA 1
ATOM 2136 C C . ARG A 1 255 ? 10.531 -6.360 10.855 1.00 90.88 255 ARG A C 1
ATOM 2138 O O . ARG A 1 255 ? 11.530 -6.083 11.513 1.00 90.88 255 ARG A O 1
ATOM 2145 N N . GLY A 1 256 ? 10.329 -7.550 10.306 1.00 84.62 256 GLY A N 1
ATOM 2146 C CA . GLY A 1 256 ? 11.355 -8.579 10.195 1.00 84.62 256 GLY A CA 1
ATOM 2147 C C . GLY A 1 256 ? 12.262 -8.360 8.982 1.00 84.62 256 GLY A C 1
ATOM 2148 O O . GLY A 1 256 ? 12.204 -7.340 8.293 1.00 84.62 256 GLY A O 1
ATOM 2149 N N . GLU A 1 257 ? 13.114 -9.342 8.692 1.00 76.44 257 GLU A N 1
ATOM 2150 C CA . GLU A 1 257 ? 13.997 -9.294 7.525 1.00 76.44 257 GLU A CA 1
ATOM 2151 C C . GLU A 1 257 ? 13.229 -9.540 6.212 1.00 76.44 257 GLU A C 1
ATOM 2153 O O . GLU A 1 257 ? 13.118 -10.661 5.709 1.00 76.44 257 GLU A O 1
ATOM 2158 N N . GLY A 1 258 ? 12.714 -8.455 5.636 1.00 66.44 258 GLY A N 1
ATOM 2159 C CA . GLY A 1 258 ? 12.068 -8.424 4.328 1.00 66.44 258 GLY A CA 1
ATOM 2160 C C . GLY A 1 258 ? 13.042 -8.150 3.191 1.00 66.44 258 GLY A C 1
ATOM 2161 O O . GLY A 1 258 ? 13.315 -6.997 2.874 1.00 66.44 258 GLY A O 1
ATOM 2162 N N . ARG A 1 259 ? 13.627 -9.193 2.586 1.00 66.31 259 ARG A N 1
ATOM 2163 C CA . ARG A 1 259 ? 14.566 -9.049 1.442 1.00 66.31 259 ARG A CA 1
ATOM 2164 C C . ARG A 1 259 ? 14.445 -10.144 0.384 1.00 66.31 259 ARG A C 1
ATOM 2166 O O . ARG A 1 259 ? 15.350 -10.348 -0.417 1.00 66.31 259 ARG A O 1
ATOM 2173 N N . THR A 1 260 ? 13.333 -10.869 0.348 1.00 63.62 260 THR A N 1
ATOM 2174 C CA . THR A 1 260 ? 13.201 -12.073 -0.495 1.00 63.62 260 THR A CA 1
ATOM 2175 C C . THR A 1 260 ? 13.141 -11.816 -1.998 1.00 63.62 260 THR A C 1
ATOM 2177 O O . THR A 1 260 ? 13.265 -12.760 -2.776 1.00 63.62 260 THR A O 1
ATOM 2180 N N . TRP A 1 261 ? 12.977 -10.560 -2.410 1.00 65.94 261 TRP A N 1
ATOM 2181 C CA . TRP A 1 261 ? 13.028 -10.123 -3.807 1.00 65.94 261 TRP A CA 1
ATOM 2182 C C . TRP A 1 261 ? 14.267 -9.269 -4.130 1.00 65.94 261 TRP A C 1
ATOM 2184 O O . TRP A 1 261 ? 14.435 -8.849 -5.266 1.00 65.94 261 TRP A O 1
ATOM 2194 N N . HIS A 1 262 ? 15.146 -9.009 -3.160 1.00 66.25 262 HIS A N 1
ATOM 2195 C CA . HIS A 1 262 ? 16.384 -8.257 -3.377 1.00 66.25 262 HIS A CA 1
ATOM 2196 C C . HIS A 1 262 ? 17.442 -9.125 -4.083 1.00 66.25 262 HIS A C 1
ATOM 2198 O O . HIS A 1 262 ? 17.567 -10.317 -3.793 1.00 66.25 262 HIS A O 1
ATOM 2204 N N . THR A 1 263 ? 18.214 -8.549 -5.012 1.00 65.69 263 THR A N 1
ATOM 2205 C CA . THR A 1 263 ? 19.030 -9.307 -5.978 1.00 65.69 263 THR A CA 1
ATOM 2206 C C . THR A 1 263 ? 20.413 -8.734 -6.326 1.00 65.69 263 THR A C 1
ATOM 2208 O O . THR A 1 263 ? 20.675 -8.548 -7.490 1.00 65.69 263 THR A O 1
ATOM 2211 N N . LEU A 1 264 ? 21.388 -8.531 -5.445 1.00 67.81 264 LEU A N 1
ATOM 2212 C CA . LEU A 1 264 ? 22.755 -8.030 -5.788 1.00 67.81 264 LEU A CA 1
ATOM 2213 C C . LEU A 1 264 ? 22.809 -6.612 -6.403 1.00 67.81 264 LEU A C 1
ATOM 2215 O O . LEU A 1 264 ? 23.581 -5.793 -5.915 1.00 67.81 264 LEU A O 1
ATOM 2219 N N . ASP A 1 265 ? 22.025 -6.294 -7.430 1.00 62.75 265 ASP A N 1
ATOM 2220 C CA . ASP A 1 265 ? 21.822 -4.955 -7.975 1.00 62.75 265 ASP A CA 1
ATOM 2221 C C . ASP A 1 265 ? 21.317 -3.991 -6.896 1.00 62.75 265 ASP A C 1
ATOM 2223 O O . ASP A 1 265 ? 21.802 -2.865 -6.812 1.00 62.75 265 ASP A O 1
ATOM 2227 N N . ASP A 1 266 ? 20.446 -4.455 -6.000 1.00 67.81 266 ASP A N 1
ATOM 2228 C CA . ASP A 1 266 ? 20.019 -3.719 -4.813 1.00 67.81 266 ASP A CA 1
ATOM 2229 C C . ASP A 1 266 ? 21.199 -3.426 -3.869 1.00 67.81 266 ASP A C 1
ATOM 2231 O O . ASP A 1 266 ? 21.348 -2.302 -3.395 1.00 67.81 266 ASP A O 1
ATOM 2235 N N . LYS A 1 267 ? 22.106 -4.392 -3.662 1.00 70.19 267 LYS A N 1
ATOM 2236 C CA . LYS A 1 267 ? 23.307 -4.208 -2.832 1.00 70.19 267 LYS A CA 1
ATOM 2237 C C . LYS A 1 267 ? 24.265 -3.204 -3.461 1.00 70.19 267 LYS A C 1
ATOM 2239 O O . LYS A 1 267 ? 24.842 -2.390 -2.746 1.00 70.19 267 LYS A O 1
ATOM 2244 N N . VAL A 1 268 ? 24.417 -3.229 -4.786 1.00 68.19 268 VAL A N 1
ATOM 2245 C CA . VAL A 1 268 ? 25.223 -2.252 -5.532 1.00 68.19 268 VAL A CA 1
ATOM 2246 C C . VAL A 1 268 ? 24.591 -0.862 -5.454 1.00 68.19 268 VAL A C 1
ATOM 2248 O O . VAL A 1 268 ? 25.298 0.105 -5.186 1.00 68.19 268 VAL A O 1
ATOM 2251 N N . LEU A 1 269 ? 23.271 -0.742 -5.615 1.00 66.00 269 LEU A N 1
ATOM 2252 C CA . LEU A 1 269 ? 22.551 0.527 -5.480 1.00 66.00 269 LEU A CA 1
ATOM 2253 C C . LEU A 1 269 ? 22.637 1.088 -4.056 1.00 66.00 269 LEU A C 1
ATOM 2255 O O . LEU A 1 269 ? 22.955 2.262 -3.889 1.00 66.00 269 LEU A O 1
ATOM 2259 N N . LEU A 1 270 ? 22.433 0.260 -3.030 1.00 65.38 270 LEU A N 1
ATOM 2260 C CA . LEU A 1 270 ? 22.579 0.644 -1.622 1.00 65.38 270 LEU A CA 1
ATOM 2261 C C . LEU A 1 270 ? 24.030 1.000 -1.276 1.00 65.38 270 LEU A C 1
ATOM 2263 O O . LEU A 1 270 ? 24.281 1.931 -0.509 1.00 65.38 270 LEU A O 1
ATOM 2267 N N . TYR A 1 271 ? 25.005 0.313 -1.871 1.00 65.94 271 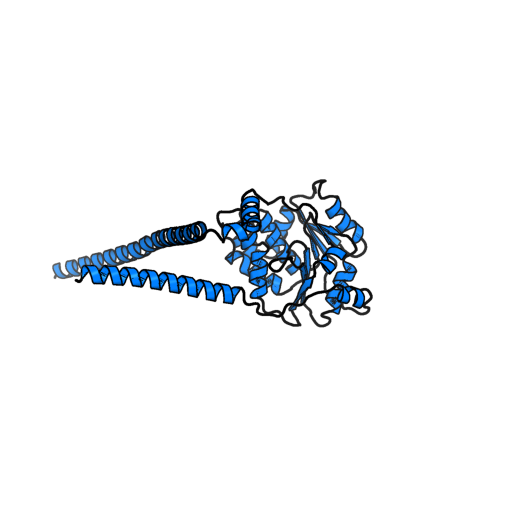TYR A N 1
ATOM 2268 C CA . TYR A 1 271 ? 26.416 0.674 -1.765 1.00 65.94 271 TYR A CA 1
ATOM 2269 C C . TYR A 1 271 ? 26.692 2.043 -2.401 1.00 65.94 271 TYR A C 1
ATOM 2271 O O . TYR A 1 271 ? 27.311 2.899 -1.771 1.00 65.94 271 TYR A O 1
ATOM 2279 N N . ILE A 1 272 ? 26.183 2.292 -3.613 1.00 63.94 272 ILE A N 1
ATOM 2280 C CA . ILE A 1 272 ? 26.301 3.590 -4.290 1.00 63.94 272 ILE A CA 1
ATOM 2281 C C . ILE A 1 272 ? 25.612 4.687 -3.476 1.00 63.94 272 ILE A C 1
ATOM 2283 O O . ILE A 1 272 ? 26.188 5.756 -3.327 1.00 63.94 272 ILE A O 1
ATOM 2287 N N . TYR A 1 273 ? 24.428 4.434 -2.915 1.00 60.78 273 TYR A N 1
ATOM 2288 C CA . TYR A 1 273 ? 23.699 5.381 -2.071 1.00 60.78 273 TYR A CA 1
ATOM 2289 C C . TYR A 1 273 ? 24.470 5.702 -0.781 1.00 60.78 273 TYR A C 1
ATOM 2291 O O . TYR A 1 273 ? 24.798 6.859 -0.522 1.00 60.78 273 TYR A O 1
ATOM 2299 N N . SER A 1 274 ? 24.862 4.679 -0.016 1.00 62.78 274 SER A N 1
ATOM 2300 C CA . SER A 1 274 ? 25.598 4.835 1.251 1.00 62.78 274 SER A CA 1
ATOM 2301 C C . SER A 1 274 ? 26.996 5.443 1.079 1.00 62.78 274 SER A C 1
ATOM 2303 O O . SER A 1 274 ? 27.525 6.075 1.994 1.00 62.78 274 SER A O 1
ATOM 2305 N N . LYS A 1 275 ? 27.610 5.292 -0.102 1.00 59.16 275 LYS A N 1
ATOM 2306 C CA . LYS A 1 275 ? 28.885 5.929 -0.474 1.00 59.16 275 LYS A CA 1
ATOM 2307 C C . LYS A 1 275 ? 28.708 7.142 -1.390 1.00 59.16 275 LYS A C 1
ATOM 2309 O O . LYS A 1 275 ? 29.708 7.741 -1.797 1.00 59.16 275 LYS A O 1
ATOM 2314 N N . GLY A 1 276 ? 27.468 7.549 -1.664 1.00 49.34 276 GLY A N 1
ATOM 2315 C CA . GLY A 1 276 ? 27.101 8.556 -2.658 1.00 49.34 276 GLY A CA 1
ATOM 2316 C C . GLY A 1 276 ? 27.823 9.873 -2.427 1.00 49.34 276 GLY A C 1
ATOM 2317 O O . GLY A 1 276 ? 28.439 10.408 -3.340 1.00 49.34 276 GLY A O 1
ATOM 2318 N N . HIS A 1 277 ? 27.898 10.338 -1.179 1.00 54.50 277 HIS A N 1
ATOM 2319 C CA . HIS A 1 277 ? 28.621 11.567 -0.830 1.00 54.50 277 HIS A CA 1
ATOM 2320 C C . HIS A 1 277 ? 30.124 11.556 -1.194 1.00 54.50 277 HIS A C 1
ATOM 2322 O O . HIS A 1 277 ? 30.696 12.621 -1.429 1.00 54.50 277 HIS A O 1
ATOM 2328 N N . ARG A 1 278 ? 30.777 10.385 -1.292 1.00 53.56 278 ARG A N 1
ATOM 2329 C CA . ARG A 1 278 ? 32.158 10.249 -1.810 1.00 53.56 278 ARG A CA 1
ATOM 2330 C C . ARG A 1 278 ? 32.204 10.084 -3.332 1.00 53.56 278 ARG A C 1
ATOM 2332 O O . ARG A 1 278 ? 33.141 10.569 -3.958 1.00 53.56 278 ARG A O 1
ATOM 2339 N N . ILE A 1 279 ? 31.200 9.434 -3.916 1.00 50.47 279 ILE A N 1
ATOM 2340 C CA . ILE A 1 279 ? 31.072 9.169 -5.357 1.00 50.47 279 ILE A CA 1
ATOM 2341 C C . ILE A 1 279 ? 30.721 10.450 -6.141 1.00 50.47 279 ILE A C 1
ATOM 2343 O O . ILE A 1 279 ? 31.369 10.744 -7.143 1.00 50.47 279 ILE A O 1
ATOM 2347 N N . TYR A 1 280 ? 29.786 11.273 -5.650 1.00 47.78 280 TYR A N 1
ATOM 2348 C CA . TYR A 1 280 ? 29.388 12.552 -6.266 1.00 47.78 280 TYR A CA 1
ATOM 2349 C C . TYR A 1 280 ? 30.488 13.624 -6.228 1.00 47.78 280 TYR A C 1
ATOM 2351 O O . TYR A 1 280 ? 30.450 14.572 -7.008 1.00 47.78 280 TYR A O 1
ATOM 2359 N N . ARG A 1 281 ? 31.497 13.472 -5.358 1.00 52.41 281 ARG A N 1
ATOM 2360 C CA . ARG A 1 281 ? 32.690 14.337 -5.325 1.00 52.41 281 ARG A CA 1
ATOM 2361 C C . ARG A 1 281 ? 33.741 13.966 -6.374 1.00 52.41 281 ARG A C 1
ATOM 2363 O O . ARG A 1 281 ? 34.738 14.673 -6.490 1.00 52.41 281 ARG A O 1
ATOM 2370 N N . GLN A 1 282 ? 33.544 12.892 -7.143 1.00 55.47 282 GLN A N 1
ATOM 2371 C CA . GLN A 1 282 ? 34.454 12.518 -8.222 1.00 55.47 282 GLN A CA 1
ATOM 2372 C C . GLN A 1 282 ? 33.930 13.019 -9.578 1.00 55.47 282 GLN A C 1
ATOM 2374 O O . GLN A 1 282 ? 33.046 12.388 -10.163 1.00 55.47 282 GLN A O 1
ATOM 2379 N N . PRO A 1 283 ? 34.495 14.106 -10.143 1.00 54.53 283 PRO A N 1
ATOM 2380 C CA . PRO A 1 283 ? 34.015 14.690 -11.401 1.00 54.53 283 PRO A CA 1
ATOM 2381 C C . PRO A 1 283 ? 34.044 13.699 -12.577 1.00 54.53 283 PRO A C 1
ATOM 2383 O O . PRO A 1 283 ? 33.245 13.805 -13.503 1.00 54.53 283 PRO A O 1
ATOM 2386 N N . LYS A 1 284 ? 34.902 12.672 -12.512 1.00 55.22 284 LYS A N 1
ATOM 2387 C CA . LYS A 1 284 ? 35.005 11.610 -13.523 1.00 55.22 284 LYS A CA 1
ATOM 2388 C C . LYS A 1 284 ? 33.720 10.777 -13.654 1.00 55.22 284 LYS A C 1
ATOM 2390 O O . LYS A 1 284 ? 33.347 10.426 -14.767 1.00 55.22 284 LYS A O 1
ATOM 2395 N N . LEU A 1 285 ? 33.012 10.498 -12.555 1.00 52.50 285 LEU A N 1
ATOM 2396 C CA . LEU A 1 285 ? 31.791 9.676 -12.575 1.00 52.50 285 LEU A CA 1
ATOM 2397 C C . LEU A 1 285 ? 30.579 10.448 -13.115 1.00 52.50 285 LEU A C 1
ATOM 2399 O O . LEU A 1 285 ? 29.745 9.873 -13.808 1.00 52.50 285 LEU A O 1
ATOM 2403 N N . PHE A 1 286 ? 30.529 11.763 -12.888 1.00 53.50 286 PHE A N 1
ATOM 2404 C CA . PHE A 1 286 ? 29.541 12.648 -13.511 1.00 53.50 286 PHE A CA 1
ATOM 2405 C C . PHE A 1 286 ? 29.727 12.723 -15.034 1.00 53.50 286 PHE A C 1
ATOM 2407 O O . PHE A 1 286 ? 28.762 12.616 -15.788 1.00 53.50 286 PHE A O 1
ATOM 2414 N N . VAL A 1 287 ? 30.980 12.815 -15.496 1.00 58.56 287 VAL A N 1
ATOM 2415 C CA . VAL A 1 287 ? 31.314 12.758 -16.928 1.00 58.56 287 VAL A CA 1
ATOM 2416 C C . VAL A 1 287 ? 30.920 11.407 -17.528 1.00 58.56 287 VAL A C 1
ATOM 2418 O O . VAL A 1 287 ? 30.309 11.383 -18.591 1.00 58.56 287 VAL A O 1
ATOM 2421 N N . ILE A 1 288 ? 31.182 10.292 -16.840 1.00 64.44 288 ILE A N 1
ATOM 2422 C CA . ILE A 1 288 ? 30.767 8.954 -17.291 1.00 64.44 288 ILE A CA 1
ATOM 2423 C C . ILE A 1 288 ? 29.238 8.848 -17.386 1.00 64.44 288 ILE A C 1
ATOM 2425 O O . ILE A 1 288 ? 28.732 8.351 -18.387 1.00 64.44 288 ILE A O 1
ATOM 2429 N N . ALA A 1 289 ? 28.490 9.363 -16.406 1.00 62.81 289 ALA A N 1
ATOM 2430 C CA . ALA A 1 289 ? 27.027 9.373 -16.449 1.00 62.81 289 ALA A CA 1
ATOM 2431 C C . ALA A 1 289 ? 26.488 10.196 -17.632 1.00 62.81 289 ALA A C 1
ATOM 2433 O O . ALA A 1 289 ? 25.598 9.734 -18.344 1.00 62.81 289 ALA A O 1
ATOM 2434 N N . ILE A 1 290 ? 27.065 11.373 -17.901 1.00 64.31 290 ILE A N 1
ATOM 2435 C CA . ILE A 1 290 ? 26.729 12.182 -19.083 1.00 64.31 290 ILE A CA 1
ATOM 2436 C C . ILE A 1 290 ? 27.066 11.430 -20.373 1.00 64.31 290 ILE A C 1
ATOM 2438 O O . ILE A 1 290 ? 26.261 11.426 -21.299 1.00 64.31 290 ILE A O 1
ATOM 2442 N N . VAL A 1 291 ? 28.218 10.761 -20.442 1.00 69.19 291 VAL A N 1
ATOM 2443 C CA . VAL A 1 291 ? 28.620 9.961 -21.608 1.00 69.19 291 VAL A CA 1
ATOM 2444 C C . VAL A 1 291 ? 27.651 8.801 -21.834 1.00 69.19 291 VAL A C 1
ATOM 2446 O O . VAL A 1 291 ? 27.228 8.595 -22.967 1.00 69.19 291 VAL A O 1
ATOM 2449 N N . ILE A 1 292 ? 27.225 8.097 -20.783 1.00 67.88 292 ILE A N 1
ATOM 2450 C CA . ILE A 1 292 ? 26.225 7.025 -20.876 1.00 67.88 292 ILE A CA 1
ATOM 2451 C C . ILE A 1 292 ? 24.880 7.583 -21.353 1.00 67.88 292 ILE A C 1
ATOM 2453 O O . ILE A 1 292 ? 24.291 7.025 -22.273 1.00 67.88 292 ILE A O 1
ATOM 2457 N N . ILE A 1 293 ? 24.417 8.711 -20.804 1.00 65.44 293 ILE A N 1
ATOM 2458 C CA . ILE A 1 293 ? 23.187 9.382 -21.257 1.00 65.44 293 ILE A CA 1
ATOM 2459 C C . ILE A 1 293 ? 23.299 9.784 -22.736 1.00 65.44 293 ILE A C 1
ATOM 2461 O O . ILE A 1 293 ? 22.358 9.580 -23.499 1.00 65.44 293 ILE A O 1
ATOM 2465 N N . CYS A 1 294 ? 24.454 10.294 -23.168 1.00 60.19 294 CYS A N 1
ATOM 2466 C CA . CYS A 1 294 ? 24.727 10.625 -24.565 1.00 60.19 294 CYS A CA 1
ATOM 2467 C C . CYS A 1 294 ? 24.745 9.383 -25.470 1.00 60.19 294 CYS A C 1
ATOM 2469 O O . CYS A 1 294 ? 24.165 9.424 -26.552 1.00 60.19 294 CYS A O 1
ATOM 2471 N N . ILE A 1 295 ? 25.356 8.275 -25.042 1.00 62.25 295 ILE A N 1
ATOM 2472 C CA . ILE A 1 295 ? 25.380 7.004 -25.785 1.00 62.25 295 ILE A CA 1
ATOM 2473 C C . ILE A 1 295 ? 23.967 6.430 -25.905 1.00 62.25 295 ILE A C 1
ATOM 2475 O O . ILE A 1 295 ? 23.560 6.046 -26.998 1.00 62.25 295 ILE A O 1
ATOM 2479 N N . LEU A 1 296 ? 23.191 6.433 -24.820 1.00 51.66 296 LEU A N 1
ATOM 2480 C CA . LEU A 1 296 ? 21.794 6.002 -24.830 1.00 51.66 296 LEU A CA 1
ATOM 2481 C C . LEU A 1 296 ? 20.951 6.899 -25.746 1.00 51.66 296 LEU A C 1
ATOM 2483 O O . LEU A 1 296 ? 20.185 6.392 -26.558 1.00 51.66 296 LEU A O 1
ATOM 2487 N N . ALA A 1 297 ? 21.135 8.221 -25.703 1.00 54.47 297 ALA A N 1
ATOM 2488 C CA . ALA A 1 297 ? 20.459 9.153 -26.606 1.00 54.47 297 ALA A CA 1
ATOM 2489 C C . ALA A 1 297 ? 20.843 8.945 -28.085 1.00 54.47 297 ALA A C 1
ATOM 2491 O O . ALA A 1 297 ? 20.005 9.137 -28.968 1.00 54.47 297 ALA A O 1
ATOM 2492 N N . LEU A 1 298 ? 22.086 8.538 -28.368 1.00 55.47 298 LEU A N 1
ATOM 2493 C CA . LEU A 1 298 ? 22.543 8.163 -29.709 1.00 55.47 298 LEU A CA 1
ATOM 2494 C C . LEU A 1 298 ? 21.932 6.831 -30.166 1.00 55.47 298 LEU A C 1
ATOM 2496 O O . LEU A 1 298 ? 21.460 6.756 -31.298 1.00 55.47 298 LEU A O 1
ATOM 2500 N N . PHE A 1 299 ? 21.848 5.835 -29.279 1.00 47.94 299 PHE A N 1
ATOM 2501 C CA . PHE A 1 299 ? 21.141 4.572 -29.523 1.00 47.94 299 PHE A CA 1
ATOM 2502 C C . PHE A 1 299 ? 19.651 4.805 -29.824 1.00 47.94 299 PHE A C 1
ATOM 2504 O O . PHE A 1 299 ? 19.139 4.321 -30.828 1.00 47.94 299 PHE A O 1
ATOM 2511 N N . PHE A 1 300 ? 18.969 5.645 -29.036 1.00 45.75 300 PHE A N 1
ATOM 2512 C CA . PHE A 1 300 ? 17.563 6.007 -29.265 1.00 45.75 300 PHE A CA 1
ATOM 2513 C C . PHE A 1 300 ? 17.342 6.883 -30.514 1.00 45.75 300 PHE A C 1
ATOM 2515 O O . PHE A 1 300 ? 16.253 6.872 -31.094 1.00 45.75 300 PHE A O 1
ATOM 2522 N N . LYS A 1 301 ? 18.357 7.633 -30.968 1.00 46.56 301 LYS A N 1
ATOM 2523 C CA . LYS A 1 301 ? 18.335 8.310 -32.278 1.00 46.56 301 LYS A CA 1
ATOM 2524 C C . LYS A 1 301 ? 18.467 7.326 -33.443 1.00 46.56 301 LYS A C 1
ATOM 2526 O O . LYS A 1 301 ? 17.928 7.604 -34.514 1.00 46.56 301 LYS A O 1
ATOM 2531 N N . TRP A 1 302 ? 19.153 6.203 -33.241 1.00 42.62 302 TRP A N 1
ATOM 2532 C CA . TRP A 1 302 ? 19.400 5.195 -34.272 1.00 42.62 302 TRP A CA 1
ATOM 2533 C C . TRP A 1 302 ? 18.116 4.459 -34.691 1.00 42.62 302 TRP A C 1
ATOM 2535 O O . TRP A 1 302 ? 17.879 4.302 -35.888 1.00 42.62 302 TRP A O 1
ATOM 2545 N N . ASP A 1 303 ? 17.214 4.168 -33.747 1.00 46.78 303 ASP A N 1
ATOM 2546 C CA . ASP A 1 303 ? 15.914 3.538 -34.047 1.00 46.78 303 ASP A CA 1
ATOM 2547 C C . ASP A 1 303 ? 14.924 4.466 -34.778 1.00 46.78 303 ASP A C 1
ATOM 2549 O O . ASP A 1 303 ? 14.134 4.022 -35.614 1.00 46.78 303 ASP A O 1
ATOM 2553 N N . ARG A 1 304 ? 14.960 5.783 -34.527 1.00 47.12 304 ARG A N 1
ATOM 2554 C CA . ARG A 1 304 ? 14.036 6.728 -35.191 1.00 47.12 304 ARG A CA 1
ATOM 2555 C C . ARG A 1 304 ? 14.501 7.177 -36.574 1.00 47.12 304 ARG A C 1
ATOM 2557 O O . ARG A 1 304 ? 13.662 7.532 -37.402 1.00 47.12 304 ARG A O 1
ATOM 2564 N N . ALA A 1 305 ? 15.806 7.151 -36.845 1.00 44.56 305 ALA A N 1
ATOM 2565 C CA . ALA A 1 305 ? 16.340 7.499 -38.158 1.00 44.56 305 ALA A CA 1
ATOM 2566 C C . ALA A 1 305 ? 15.912 6.482 -39.230 1.00 44.56 305 ALA A C 1
ATOM 2568 O O . ALA A 1 305 ? 15.518 6.894 -40.317 1.00 44.56 305 ALA A O 1
ATOM 2569 N N . TYR A 1 306 ? 15.883 5.182 -38.909 1.00 47.97 306 TYR A N 1
ATOM 2570 C CA . TYR A 1 306 ? 15.425 4.145 -39.841 1.00 47.97 306 TYR A CA 1
ATOM 2571 C C . TYR A 1 306 ? 13.933 4.250 -40.168 1.00 47.97 306 TYR A C 1
ATOM 2573 O O . TYR A 1 306 ? 13.565 4.129 -41.333 1.00 47.97 306 TYR A O 1
ATOM 2581 N N . ALA A 1 307 ? 13.078 4.532 -39.179 1.00 47.66 307 ALA A N 1
ATOM 2582 C CA . ALA A 1 307 ? 11.633 4.635 -39.391 1.00 47.66 307 ALA A CA 1
ATOM 2583 C C . ALA A 1 307 ? 11.251 5.816 -40.303 1.00 47.66 307 ALA A C 1
ATOM 2585 O O . ALA A 1 307 ? 10.420 5.669 -41.197 1.00 47.66 307 ALA A O 1
ATOM 2586 N N . VAL A 1 308 ? 11.890 6.978 -40.126 1.00 49.19 308 VAL A N 1
ATOM 2587 C CA . VAL A 1 308 ? 11.623 8.162 -40.960 1.00 49.19 308 VAL A CA 1
ATOM 2588 C C . VAL A 1 308 ? 12.206 7.993 -42.366 1.00 49.19 308 VAL A C 1
ATOM 2590 O O . VAL A 1 308 ? 11.532 8.328 -43.340 1.00 49.19 308 VAL A O 1
ATOM 2593 N N . LEU A 1 309 ? 13.408 7.414 -42.497 1.00 44.22 309 LEU A N 1
ATOM 2594 C CA . LEU A 1 309 ? 14.017 7.140 -43.803 1.00 44.22 309 LEU A CA 1
ATOM 2595 C C . LEU A 1 309 ? 13.192 6.118 -44.606 1.00 44.22 309 LEU A C 1
ATOM 2597 O O . LEU A 1 309 ? 12.979 6.313 -45.798 1.00 44.22 309 LEU A O 1
ATOM 2601 N N . TRP A 1 310 ? 12.658 5.075 -43.959 1.00 47.88 310 TRP A N 1
ATOM 2602 C CA . TRP A 1 310 ? 11.799 4.074 -44.607 1.00 47.88 310 TRP A CA 1
ATOM 2603 C C . TRP A 1 310 ? 10.463 4.640 -45.096 1.00 47.88 310 TRP A C 1
ATOM 2605 O O . TRP A 1 310 ? 9.990 4.257 -46.168 1.00 47.88 310 TRP A O 1
ATOM 2615 N N . VAL A 1 311 ? 9.857 5.560 -44.340 1.00 56.97 311 VAL A N 1
ATOM 2616 C CA . VAL A 1 311 ? 8.627 6.252 -44.759 1.00 56.97 311 VAL A CA 1
ATOM 2617 C C . VAL A 1 311 ? 8.898 7.143 -45.974 1.00 56.97 311 VAL A C 1
ATOM 2619 O O . VAL A 1 311 ? 8.130 7.116 -46.933 1.00 56.97 311 VAL A O 1
ATOM 2622 N N . TRP A 1 312 ? 10.021 7.867 -45.980 1.00 51.09 312 TRP A N 1
ATOM 2623 C CA . TRP A 1 312 ? 10.421 8.715 -47.108 1.00 51.09 312 TRP A CA 1
ATOM 2624 C C . TRP A 1 312 ? 10.779 7.916 -48.366 1.00 51.09 312 TRP A C 1
ATOM 2626 O O . TRP A 1 312 ? 10.383 8.303 -49.464 1.00 51.09 312 TRP A O 1
ATOM 2636 N N . ILE A 1 313 ? 11.469 6.781 -48.222 1.00 61.69 313 ILE A N 1
ATOM 2637 C CA . ILE A 1 313 ? 11.803 5.892 -49.345 1.00 61.69 313 ILE A CA 1
ATOM 2638 C C . ILE A 1 313 ? 10.526 5.305 -49.966 1.00 61.69 313 ILE A C 1
ATOM 2640 O O . ILE A 1 313 ? 10.380 5.335 -51.187 1.00 61.69 313 ILE A O 1
ATOM 2644 N N . ARG A 1 314 ? 9.560 4.850 -49.151 1.00 65.75 314 ARG A N 1
ATOM 2645 C CA . ARG A 1 314 ? 8.270 4.343 -49.656 1.00 65.75 314 ARG A CA 1
ATOM 2646 C C . ARG A 1 314 ? 7.440 5.414 -50.366 1.00 65.75 314 ARG A C 1
ATOM 2648 O O . ARG A 1 314 ? 6.838 5.120 -51.397 1.00 65.75 314 ARG A O 1
ATOM 2655 N N . ASP A 1 315 ? 7.406 6.639 -49.843 1.00 67.75 315 ASP A N 1
ATOM 2656 C CA . ASP A 1 315 ? 6.672 7.746 -50.472 1.00 67.75 315 ASP A CA 1
ATOM 2657 C C . ASP A 1 315 ? 7.311 8.170 -51.810 1.00 67.75 315 ASP A C 1
ATOM 2659 O O . ASP A 1 315 ? 6.611 8.405 -52.799 1.00 67.75 315 ASP A O 1
ATOM 2663 N N . ALA A 1 316 ? 8.646 8.179 -51.888 1.00 64.12 316 ALA A N 1
ATOM 2664 C CA . ALA A 1 316 ? 9.375 8.436 -53.129 1.00 64.12 316 ALA A CA 1
ATOM 2665 C C . ALA A 1 316 ? 9.131 7.339 -54.182 1.00 64.12 316 ALA A C 1
ATOM 2667 O O . ALA A 1 316 ? 8.856 7.648 -55.342 1.00 64.12 316 ALA A O 1
ATOM 2668 N N . GLU A 1 317 ? 9.155 6.065 -53.782 1.00 68.88 317 GLU A N 1
ATOM 2669 C CA . GLU A 1 317 ? 8.892 4.933 -54.676 1.00 68.88 317 GLU A CA 1
ATOM 2670 C C . GLU A 1 317 ? 7.444 4.947 -55.205 1.00 68.88 317 GLU A C 1
ATOM 2672 O O . GLU A 1 317 ? 7.196 4.691 -56.388 1.00 68.88 317 GLU A O 1
ATOM 2677 N N . PHE A 1 318 ? 6.477 5.316 -54.357 1.00 76.56 318 PHE A N 1
ATOM 2678 C CA . PHE A 1 318 ? 5.076 5.480 -54.745 1.00 76.56 318 PHE A CA 1
ATOM 2679 C C . PHE A 1 318 ? 4.886 6.616 -55.763 1.00 76.56 318 PHE A C 1
ATOM 2681 O O . PHE A 1 318 ? 4.244 6.424 -56.803 1.00 76.56 318 PHE A O 1
ATOM 2688 N N . LYS A 1 319 ? 5.482 7.788 -55.509 1.00 74.38 319 LYS A N 1
ATOM 2689 C CA . LYS A 1 319 ? 5.437 8.941 -56.425 1.00 74.38 319 LYS A CA 1
ATOM 2690 C C . LYS A 1 319 ? 6.114 8.636 -57.760 1.00 74.38 319 LYS A C 1
ATOM 2692 O O . LYS A 1 319 ? 5.562 8.977 -58.805 1.00 74.38 319 LYS A O 1
ATOM 2697 N N . PHE A 1 320 ? 7.241 7.927 -57.742 1.00 68.31 320 PHE A N 1
ATOM 2698 C CA . PHE A 1 320 ? 7.951 7.515 -58.950 1.00 68.31 320 PHE A CA 1
ATOM 2699 C C . PHE A 1 320 ? 7.131 6.529 -59.799 1.00 68.31 320 PHE A C 1
ATOM 2701 O O . PHE A 1 320 ? 6.970 6.732 -61.002 1.00 68.31 320 PHE A O 1
ATOM 2708 N N . LYS A 1 321 ? 6.497 5.520 -59.181 1.00 75.56 321 LYS A N 1
ATOM 2709 C CA . LYS A 1 321 ? 5.586 4.595 -59.886 1.00 75.56 321 LYS A CA 1
ATOM 2710 C C . LYS A 1 321 ? 4.371 5.314 -60.485 1.00 75.56 321 LYS A C 1
ATOM 2712 O O . LYS A 1 321 ? 3.935 4.971 -61.585 1.00 75.56 321 LYS A O 1
ATOM 2717 N N . LYS A 1 322 ? 3.828 6.324 -59.794 1.00 73.88 322 LYS A N 1
ATOM 2718 C CA . LYS A 1 322 ? 2.728 7.162 -60.304 1.00 73.88 322 LYS A CA 1
ATOM 2719 C C . LYS A 1 322 ? 3.172 8.025 -61.490 1.00 73.88 322 LYS A C 1
ATOM 2721 O O . LYS A 1 322 ? 2.432 8.131 -62.466 1.00 73.88 322 LYS A O 1
ATOM 2726 N N . PHE A 1 323 ? 4.381 8.581 -61.434 1.00 73.62 323 PHE A N 1
ATOM 2727 C CA . PHE A 1 323 ? 4.979 9.345 -62.527 1.00 73.62 323 PHE A CA 1
ATOM 2728 C C . PHE A 1 323 ? 5.201 8.478 -63.775 1.00 73.62 323 PHE A C 1
ATOM 2730 O O . PHE A 1 323 ? 4.727 8.841 -64.847 1.00 73.62 323 PHE A O 1
ATOM 2737 N N . ILE A 1 324 ? 5.794 7.286 -63.642 1.00 76.44 324 ILE A N 1
ATOM 2738 C CA . ILE A 1 324 ? 5.976 6.371 -64.783 1.00 76.44 324 ILE A CA 1
ATOM 2739 C C . ILE A 1 324 ? 4.632 5.963 -65.405 1.00 76.44 324 ILE A C 1
ATOM 2741 O O . ILE A 1 324 ? 4.498 5.972 -66.626 1.00 76.44 324 ILE A O 1
ATOM 2745 N N . LYS A 1 325 ? 3.600 5.679 -64.595 1.00 71.56 325 LYS A N 1
ATOM 2746 C CA . LYS A 1 325 ? 2.247 5.400 -65.116 1.00 71.56 325 LYS A CA 1
ATOM 2747 C C . LYS A 1 325 ? 1.631 6.591 -65.857 1.00 71.56 325 LYS A C 1
ATOM 2749 O O . LYS A 1 325 ? 0.922 6.382 -66.835 1.00 71.56 325 LYS A O 1
ATOM 2754 N N . SER A 1 326 ? 1.890 7.818 -65.404 1.00 67.06 326 SER A N 1
ATOM 2755 C CA . SER A 1 326 ? 1.460 9.041 -66.090 1.00 67.06 326 SER A CA 1
ATOM 2756 C C . SER A 1 326 ? 2.142 9.176 -67.450 1.00 67.06 326 SER A C 1
ATOM 2758 O O . SER A 1 326 ? 1.466 9.386 -68.449 1.00 67.06 326 SER A O 1
ATOM 2760 N N . VAL A 1 327 ? 3.462 8.990 -67.507 1.00 67.75 327 VAL A N 1
ATOM 2761 C CA . VAL A 1 327 ? 4.245 9.095 -68.750 1.00 67.75 327 VAL A CA 1
ATOM 2762 C C . VAL A 1 327 ? 3.859 7.997 -69.751 1.00 67.75 327 VAL A C 1
ATOM 2764 O O . VAL A 1 327 ? 3.641 8.288 -70.922 1.00 67.75 327 VAL A O 1
ATOM 2767 N N . ALA A 1 328 ? 3.649 6.760 -69.292 1.00 65.38 328 ALA A N 1
ATOM 2768 C CA . ALA A 1 328 ? 3.200 5.649 -70.140 1.00 65.38 328 ALA A CA 1
ATOM 2769 C C . ALA A 1 328 ? 1.768 5.819 -70.693 1.00 65.38 328 ALA A C 1
ATOM 2771 O O . ALA A 1 328 ? 1.399 5.167 -71.667 1.00 65.38 328 ALA A O 1
ATOM 2772 N N . LYS A 1 329 ? 0.943 6.680 -70.077 1.00 61.34 329 LYS A N 1
ATOM 2773 C CA . LYS A 1 329 ? -0.398 7.021 -70.579 1.00 61.34 329 LYS A CA 1
ATOM 2774 C C . LYS A 1 329 ? -0.348 8.073 -71.693 1.00 61.34 329 LYS A C 1
ATOM 2776 O O . LYS A 1 329 ? -1.226 8.076 -72.546 1.00 61.34 329 LYS A O 1
ATOM 2781 N N . PHE A 1 330 ? 0.682 8.920 -71.702 1.00 55.56 330 PHE A N 1
ATOM 2782 C CA . PHE A 1 330 ? 0.919 9.909 -72.758 1.00 55.56 330 PHE A CA 1
ATOM 2783 C C . PHE A 1 330 ? 1.566 9.309 -74.012 1.00 55.56 330 PHE A C 1
ATOM 2785 O O . PHE A 1 330 ? 1.420 9.878 -75.080 1.00 55.56 330 PHE A O 1
ATOM 2792 N N . SER A 1 331 ? 2.228 8.151 -73.917 1.00 52.88 331 SER A N 1
ATOM 2793 C CA . SER A 1 331 ? 2.847 7.471 -75.067 1.00 52.88 331 SER A CA 1
ATOM 2794 C C . SER A 1 331 ? 1.900 6.530 -75.836 1.00 52.88 331 SER A C 1
ATOM 2796 O O . SER A 1 331 ? 2.367 5.700 -76.613 1.00 52.88 331 SER A O 1
ATOM 2798 N N . LYS A 1 332 ? 0.593 6.569 -75.546 1.00 55.03 332 LYS A N 1
ATOM 2799 C CA . LYS A 1 332 ? -0.459 5.736 -76.170 1.00 55.03 332 LYS A CA 1
ATOM 2800 C C . LYS A 1 332 ? -1.603 6.565 -76.782 1.00 55.03 332 LYS A C 1
ATOM 2802 O O . LYS A 1 332 ? -2.656 6.011 -77.089 1.00 55.03 332 LYS A O 1
ATOM 2807 N N . ILE A 1 333 ? -1.386 7.869 -76.933 1.00 48.06 333 ILE A N 1
ATOM 2808 C CA . ILE A 1 333 ? -2.159 8.811 -77.755 1.00 48.06 333 ILE A CA 1
ATOM 2809 C C . ILE A 1 333 ? -1.193 9.266 -78.843 1.00 48.06 333 ILE A C 1
ATOM 2811 O O . ILE A 1 333 ? -1.635 9.355 -80.005 1.00 48.06 333 ILE A O 1
#

Radius of gyration: 26.91 Å; chains: 1; bounding box: 55×53×101 Å

InterPro domains:
  IPR007577 Glycosyltransferase, DXD sugar-binding motif [PF04488] (78-159)
  IPR029044 Nucleotide-diphospho-sugar transferases [SSF53448] (32-213)
  IPR051706 Glycosyltransferase domain-containing protein [PTHR32385] (57-281)

Organism: NCBI:txid392032

pLDDT: mean 82.19, std 16.84, range [42.62, 98.88]

Foldseek 3Di:
DVVVVVVVVVVVVVVVVVVVVVVCVVVVCVLLLAAQDDAAADDVVLLVVQLPPPPQDQQAAQEEEEEDQDPDDDPLLCQAVVQQCVQAVVRHDYDYQHPVNLLVQCCVQPVVLSVLPLVPAPDVLLNVLLSLLSCCQAPFAKYAYSQKHWPHHCPSVSRSQSVVLVPANKTKEFEADPPQGGAPRMMGIGHNQVLSVLLSVCLSVQCDDPVDQVCSSCRRRRDVVSSSSSSVDNDDSNRDYHYYYPVRCVNTMDGGPPCPSPDCVNVVVVVCVVCVVVVVVDVVVVVVVVVVVVVVVVVVVVVVVVVVVVVVVVVVVVVVVVVVVVVVVVVVD